Protein AF-A0AAW2T5C4-F1 (afdb_monomer_lite)

Structure (mmCIF, N/CA/C/O backbone):
data_AF-A0AAW2T5C4-F1
#
_entry.id   AF-A0AAW2T5C4-F1
#
loop_
_atom_site.group_PDB
_atom_site.id
_atom_site.type_symbol
_atom_site.label_atom_id
_atom_site.label_alt_id
_atom_site.label_comp_id
_atom_site.label_asym_id
_atom_site.label_entity_id
_atom_site.label_seq_id
_atom_site.pdbx_PDB_ins_code
_atom_site.Cartn_x
_atom_site.Cartn_y
_atom_site.Cartn_z
_atom_site.occupancy
_atom_site.B_iso_or_equiv
_atom_site.auth_seq_id
_atom_site.auth_comp_id
_atom_site.auth_asym_id
_atom_site.auth_atom_id
_atom_site.pdbx_PDB_model_num
ATOM 1 N N . MET A 1 1 ? -6.738 38.242 -26.545 1.00 51.09 1 MET A N 1
ATOM 2 C CA . MET A 1 1 ? -6.409 38.632 -25.158 1.00 51.09 1 MET A CA 1
ATOM 3 C C . MET A 1 1 ? -7.407 37.965 -24.224 1.00 51.09 1 MET A C 1
ATOM 5 O O . MET A 1 1 ? -8.469 38.520 -23.992 1.00 51.09 1 MET A O 1
ATOM 9 N N . ALA A 1 2 ? -7.118 36.741 -23.780 1.00 40.94 2 ALA A N 1
ATOM 10 C CA . ALA A 1 2 ? -7.882 36.049 -22.742 1.00 40.94 2 ALA A CA 1
ATOM 11 C C . ALA A 1 2 ? -6.962 35.014 -22.077 1.00 40.94 2 ALA A C 1
ATOM 13 O O . ALA A 1 2 ? -6.403 34.149 -22.747 1.00 40.94 2 ALA A O 1
ATOM 14 N N . SER A 1 3 ? -6.750 35.194 -20.778 1.00 46.31 3 SER A N 1
ATOM 15 C CA . SER A 1 3 ? -5.889 34.405 -19.898 1.00 46.31 3 SER A CA 1
ATOM 16 C C . SER A 1 3 ? -6.418 32.980 -19.679 1.00 46.31 3 SER A C 1
ATOM 18 O O . SER A 1 3 ? -7.636 32.799 -19.645 1.00 46.31 3 SER A O 1
ATOM 20 N N . PRO A 1 4 ? -5.560 31.977 -19.418 1.00 49.53 4 PRO A N 1
ATOM 21 C CA . PRO A 1 4 ? -6.015 30.701 -18.891 1.00 49.53 4 PRO A CA 1
ATOM 22 C C . PRO A 1 4 ? -6.124 30.765 -17.359 1.00 49.53 4 PRO A C 1
ATOM 24 O O . PRO A 1 4 ? -5.181 31.132 -16.657 1.00 49.53 4 PRO A O 1
ATOM 27 N N . ALA A 1 5 ? -7.293 30.393 -16.838 1.00 49.72 5 ALA A N 1
ATOM 28 C CA . ALA A 1 5 ? -7.511 30.148 -15.420 1.00 49.72 5 ALA A CA 1
ATOM 29 C C . ALA A 1 5 ? -6.856 28.812 -15.032 1.00 49.72 5 ALA A C 1
ATOM 31 O O . ALA A 1 5 ? -7.285 27.746 -15.469 1.00 49.72 5 ALA A O 1
ATOM 32 N N . MET A 1 6 ? -5.801 28.870 -14.219 1.00 48.28 6 MET A N 1
ATOM 33 C CA . MET A 1 6 ? -5.155 27.686 -13.654 1.00 48.28 6 MET A CA 1
ATOM 34 C C . MET A 1 6 ? -6.022 27.131 -12.518 1.00 48.28 6 MET A C 1
ATOM 36 O O . MET A 1 6 ? -6.250 27.801 -11.508 1.00 48.28 6 MET A O 1
ATOM 40 N N . SER A 1 7 ? -6.529 25.912 -12.703 1.00 52.69 7 SER A N 1
ATOM 41 C CA . SER A 1 7 ? -7.313 25.203 -11.695 1.00 52.69 7 SER A CA 1
ATOM 42 C C . SER A 1 7 ? -6.403 24.678 -10.582 1.00 52.69 7 SER A C 1
ATOM 44 O O . SER A 1 7 ? -5.308 24.172 -10.823 1.00 52.69 7 SER A O 1
ATOM 46 N N . ARG A 1 8 ? -6.856 24.881 -9.347 1.00 45.28 8 ARG A N 1
ATOM 47 C CA . ARG A 1 8 ? -6.105 24.743 -8.097 1.00 45.28 8 ARG A CA 1
ATOM 48 C C . ARG A 1 8 ? -5.926 23.275 -7.692 1.00 45.28 8 ARG A C 1
ATOM 50 O O . ARG A 1 8 ? -6.883 22.511 -7.665 1.00 45.28 8 ARG A O 1
ATOM 57 N N . SER A 1 9 ? -4.710 22.920 -7.292 1.00 47.72 9 SER A N 1
ATOM 58 C CA . SER A 1 9 ? -4.322 21.656 -6.650 1.00 47.72 9 SER A CA 1
ATOM 59 C C . SER A 1 9 ? -4.817 21.549 -5.193 1.00 47.72 9 SER A C 1
ATOM 61 O O . SER A 1 9 ? -4.628 22.509 -4.440 1.00 47.72 9 SER A O 1
ATOM 63 N N . PRO A 1 10 ? -5.343 20.397 -4.725 1.00 49.78 10 PRO A N 1
ATOM 64 C CA . PRO A 1 10 ? -5.683 20.174 -3.323 1.00 49.78 10 PRO A CA 1
ATOM 65 C C . PRO A 1 10 ? -4.569 19.379 -2.620 1.00 49.78 10 PRO A C 1
ATOM 67 O O . PRO A 1 10 ? -4.768 18.245 -2.205 1.00 49.78 10 PRO A O 1
ATOM 70 N N . LEU A 1 11 ? -3.371 19.953 -2.498 1.00 45.84 11 LEU A N 1
ATOM 71 C CA . LEU A 1 11 ? -2.254 19.331 -1.768 1.00 45.84 11 LEU A CA 1
ATOM 72 C C . LEU A 1 11 ? -1.517 20.348 -0.893 1.00 45.84 11 LEU A C 1
ATOM 74 O O . LEU A 1 11 ? -0.311 20.515 -0.999 1.00 45.84 11 LEU A O 1
ATOM 78 N N . GLN A 1 12 ? -2.237 21.047 -0.015 1.00 50.94 12 GLN A N 1
ATOM 79 C CA . GLN A 1 12 ? -1.624 21.820 1.074 1.00 50.94 12 GLN A CA 1
ATOM 80 C C . GLN A 1 12 ? -2.537 21.846 2.304 1.00 50.94 12 GLN A C 1
ATOM 82 O O . GLN A 1 12 ? -3.158 22.855 2.622 1.00 50.94 12 GLN A O 1
ATOM 87 N N . ARG A 1 13 ? -2.626 20.723 3.021 1.00 49.62 13 ARG A N 1
ATOM 88 C CA . ARG A 1 13 ? -3.062 20.711 4.428 1.00 49.62 13 ARG A CA 1
ATOM 89 C C . ARG A 1 13 ? -2.350 19.600 5.187 1.00 49.62 13 ARG A C 1
ATOM 91 O O . ARG A 1 13 ? -2.944 18.577 5.484 1.00 49.62 13 ARG A O 1
ATOM 98 N N . LEU A 1 14 ? -1.072 19.812 5.482 1.00 44.81 14 LEU A N 1
ATOM 99 C CA . LEU A 1 14 ? -0.326 19.085 6.514 1.00 44.81 14 LEU A CA 1
ATOM 100 C C . LEU A 1 14 ? 0.922 19.908 6.857 1.00 44.81 14 LEU A C 1
ATOM 102 O O . LEU A 1 14 ? 1.985 19.694 6.287 1.00 44.81 14 LEU A O 1
ATOM 106 N N . SER A 1 15 ? 0.762 20.914 7.723 1.00 46.81 15 SER A N 1
ATOM 107 C CA . SER A 1 15 ? 1.806 21.419 8.637 1.00 46.81 15 SER A CA 1
ATOM 108 C C . SER A 1 15 ? 1.329 22.672 9.366 1.00 46.81 15 SER A C 1
ATOM 110 O O . SER A 1 15 ? 1.595 23.793 8.949 1.00 46.81 15 SER A O 1
ATOM 112 N N . THR A 1 16 ? 0.662 22.468 10.497 1.00 39.53 16 THR A N 1
ATOM 113 C CA . THR A 1 16 ? 0.641 23.427 11.609 1.00 39.53 16 THR A CA 1
ATOM 114 C C . THR A 1 16 ? 0.547 22.641 12.914 1.00 39.53 16 THR A C 1
ATOM 116 O O . THR A 1 16 ? -0.451 22.686 13.625 1.00 39.53 16 THR A O 1
ATOM 119 N N . PHE A 1 17 ? 1.616 21.923 13.269 1.00 41.81 17 PHE A N 1
ATOM 120 C CA . PHE A 1 17 ? 1.875 21.642 14.681 1.00 41.81 17 PHE A CA 1
ATOM 121 C C . PHE A 1 17 ? 2.408 22.931 15.310 1.00 41.81 17 PHE A C 1
ATOM 123 O O . PHE A 1 17 ? 3.611 23.136 15.450 1.00 41.81 17 PHE A O 1
ATOM 130 N N . LYS A 1 18 ? 1.495 23.855 15.625 1.00 39.00 18 LYS A N 1
ATOM 131 C CA . LYS A 1 18 ? 1.806 24.989 16.489 1.00 39.00 18 LYS A CA 1
ATOM 132 C C . LYS A 1 18 ? 1.746 24.486 17.925 1.00 39.00 18 LYS A C 1
ATOM 134 O O . LYS A 1 18 ? 0.671 24.282 18.478 1.00 39.00 18 LYS A O 1
ATOM 139 N N . SER A 1 19 ? 2.930 24.256 18.482 1.00 41.38 19 SER A N 1
ATOM 140 C CA . SER A 1 19 ? 3.145 24.125 19.916 1.00 41.38 19 SER A CA 1
ATOM 141 C C . SER A 1 19 ? 2.696 25.426 20.580 1.00 41.38 19 SER A C 1
ATOM 143 O O . SER A 1 19 ? 3.321 26.472 20.396 1.00 41.38 19 SER A O 1
ATOM 145 N N . THR A 1 20 ? 1.582 25.367 21.303 1.00 34.16 20 THR A N 1
ATOM 146 C CA . THR A 1 20 ? 1.211 26.388 22.279 1.00 34.16 20 THR A CA 1
ATOM 147 C C . THR A 1 20 ? 1.301 25.720 23.638 1.00 34.16 20 THR A C 1
ATOM 149 O O . THR A 1 20 ? 0.409 24.988 24.056 1.00 34.16 20 THR A O 1
ATOM 152 N N . ALA A 1 21 ? 2.429 25.944 24.301 1.00 43.50 21 ALA A N 1
ATOM 153 C CA . ALA A 1 21 ? 2.538 25.783 25.734 1.00 43.50 21 ALA A CA 1
ATOM 154 C C . ALA A 1 21 ? 1.630 26.828 26.401 1.00 43.50 21 ALA A C 1
ATOM 156 O O . ALA A 1 21 ? 1.875 28.019 26.237 1.00 43.50 21 ALA A O 1
ATOM 157 N N . ALA A 1 22 ? 0.584 26.382 27.104 1.00 32.75 22 ALA A N 1
ATOM 158 C CA . ALA A 1 22 ? 0.048 27.005 28.320 1.00 32.75 22 ALA A CA 1
ATOM 159 C C . ALA A 1 22 ? -1.182 26.234 28.842 1.00 32.75 22 ALA A C 1
ATOM 161 O O . ALA A 1 22 ? -2.170 26.069 28.134 1.00 32.75 22 ALA A O 1
ATOM 162 N N . ALA A 1 23 ? -1.099 25.863 30.124 1.00 36.72 23 ALA A N 1
ATOM 163 C CA . ALA A 1 23 ? -2.190 25.568 31.059 1.00 36.72 23 ALA A CA 1
ATOM 164 C C . ALA A 1 23 ? -3.036 24.293 30.847 1.00 36.72 23 ALA A C 1
ATOM 166 O O . ALA A 1 23 ? -4.230 24.343 30.564 1.00 36.72 23 ALA A O 1
ATOM 167 N N . THR A 1 24 ? -2.445 23.137 31.153 1.00 32.25 24 THR A N 1
ATOM 168 C CA . THR A 1 24 ? -3.177 22.006 31.747 1.00 32.25 24 THR A CA 1
ATOM 169 C C . THR A 1 24 ? -3.384 22.257 33.246 1.00 32.25 24 THR A C 1
ATOM 171 O O . THR A 1 24 ? -2.389 22.475 33.942 1.00 32.25 24 THR A O 1
ATOM 174 N N . PRO A 1 25 ? -4.616 22.187 33.786 1.00 36.41 25 PRO A N 1
ATOM 175 C CA . PRO A 1 25 ? -4.800 21.997 35.214 1.00 36.41 25 PRO A CA 1
ATOM 176 C C . PRO A 1 25 ? -4.280 20.605 35.576 1.00 36.41 25 PRO A C 1
ATOM 178 O O . PRO A 1 25 ? -4.767 19.581 35.094 1.00 36.41 25 PRO A O 1
ATOM 181 N N . THR A 1 26 ? -3.247 20.590 36.409 1.00 39.41 26 THR A N 1
ATOM 182 C CA . THR A 1 26 ? -2.754 19.422 37.128 1.00 39.41 26 THR A CA 1
ATOM 183 C C . THR A 1 26 ? -3.934 18.750 37.825 1.00 39.41 26 THR A C 1
ATOM 185 O O . THR A 1 26 ? -4.415 19.240 38.841 1.00 39.41 26 THR A O 1
ATOM 188 N N . THR A 1 27 ? -4.410 17.629 37.291 1.00 36.28 27 THR A N 1
ATOM 189 C CA . THR A 1 27 ? -5.217 16.694 38.076 1.00 36.28 27 THR A CA 1
ATOM 190 C C . THR A 1 27 ? -4.475 15.379 38.031 1.00 36.28 27 THR A C 1
ATOM 192 O O . THR A 1 27 ? -4.230 14.816 36.967 1.00 36.28 27 THR A O 1
ATOM 195 N N . ALA A 1 28 ? -3.975 15.017 39.204 1.00 34.78 28 ALA A N 1
ATOM 196 C CA . ALA A 1 28 ? -3.012 13.969 39.425 1.00 34.78 28 ALA A CA 1
ATOM 197 C C . ALA A 1 28 ? -3.454 12.643 38.802 1.00 34.78 28 ALA A C 1
ATOM 199 O O . ALA A 1 28 ? -4.587 12.194 38.971 1.00 34.78 28 ALA A O 1
ATOM 200 N N . THR A 1 29 ? -2.497 11.993 38.150 1.00 35.56 29 THR A N 1
ATOM 201 C CA . THR A 1 29 ? -2.458 10.550 37.964 1.00 35.56 29 THR A CA 1
ATOM 202 C C . THR A 1 29 ? -2.547 9.899 39.344 1.00 35.56 29 THR A C 1
ATOM 204 O O . THR A 1 29 ? -1.539 9.715 40.023 1.00 35.56 29 THR A O 1
ATOM 207 N N . ALA A 1 30 ? -3.762 9.597 39.793 1.00 34.78 30 ALA A N 1
ATOM 208 C CA . ALA A 1 30 ? -3.974 8.676 40.890 1.00 34.78 30 ALA A CA 1
ATOM 209 C C . ALA A 1 30 ? -3.769 7.270 40.323 1.00 34.78 30 ALA A C 1
ATOM 211 O O . ALA A 1 30 ? -4.640 6.688 39.680 1.00 34.78 30 ALA A O 1
ATOM 212 N N . THR A 1 31 ? -2.560 6.755 40.528 1.00 31.80 31 THR A N 1
ATOM 213 C CA . THR A 1 31 ? -2.293 5.330 40.718 1.00 31.80 31 THR A CA 1
ATOM 214 C C . THR A 1 31 ? -3.488 4.694 41.442 1.00 31.80 31 THR A C 1
ATOM 216 O O . THR A 1 31 ? -3.933 5.289 42.426 1.00 31.80 31 THR A O 1
ATOM 219 N N . PRO A 1 32 ? -4.023 3.532 41.019 1.00 38.66 32 PRO A N 1
ATOM 220 C CA . PRO A 1 32 ? -5.001 2.829 41.831 1.00 38.66 32 PRO A CA 1
ATOM 221 C C . PRO A 1 32 ? -4.269 2.392 43.098 1.00 38.66 32 PRO A C 1
ATOM 223 O O . PRO A 1 32 ? -3.516 1.419 43.114 1.00 38.66 32 PRO A O 1
ATOM 226 N N . THR A 1 33 ? -4.408 3.199 44.142 1.00 36.84 33 THR A N 1
ATOM 227 C CA . THR A 1 33 ? -4.037 2.853 45.501 1.00 36.84 33 THR A CA 1
ATOM 228 C C . THR A 1 33 ? -4.682 1.506 45.808 1.00 36.84 33 THR A C 1
ATOM 230 O O . THR A 1 33 ? -5.862 1.315 45.494 1.00 36.84 33 THR A O 1
ATOM 233 N N . PRO A 1 34 ? -3.941 0.548 46.391 1.00 39.19 34 PRO A N 1
ATOM 234 C CA . PRO A 1 34 ? -4.570 -0.652 46.900 1.00 39.19 34 PRO A CA 1
ATOM 235 C C . PRO A 1 34 ? -5.599 -0.178 47.919 1.00 39.19 34 PRO A C 1
ATOM 237 O O . PRO A 1 34 ? -5.279 0.618 48.801 1.00 39.19 34 PRO A O 1
ATOM 240 N N . LEU A 1 35 ? -6.840 -0.604 47.704 1.00 42.78 35 LEU A N 1
ATOM 241 C CA . LEU A 1 35 ? -7.983 -0.382 48.573 1.00 42.78 35 LEU A CA 1
ATOM 242 C C . LEU A 1 35 ? -7.530 -0.528 50.031 1.00 42.78 35 LEU A C 1
ATOM 244 O O . LEU A 1 35 ? -7.323 -1.642 50.511 1.00 42.78 35 LEU A O 1
ATOM 248 N N . SER A 1 36 ? -7.354 0.595 50.735 1.00 35.75 36 SER A N 1
ATOM 249 C CA . SER A 1 36 ? -7.446 0.569 52.188 1.00 35.75 36 SER A CA 1
ATOM 250 C C . SER A 1 36 ? -8.804 -0.050 52.500 1.00 35.75 36 SER A C 1
ATOM 252 O O . SER A 1 36 ? -9.800 0.380 51.906 1.00 35.75 36 SER A O 1
ATOM 254 N N . PRO A 1 37 ? -8.869 -1.065 53.372 1.00 40.28 37 PRO A N 1
ATOM 255 C CA . PRO A 1 37 ? -10.143 -1.623 53.755 1.00 40.28 37 PRO A CA 1
ATOM 256 C C . PRO A 1 37 ? -10.886 -0.492 54.461 1.00 40.28 37 PRO A C 1
ATOM 258 O O . PRO A 1 37 ? -10.472 -0.030 55.525 1.00 40.28 37 PRO A O 1
ATOM 261 N N . VAL A 1 38 ? -11.954 0.006 53.836 1.00 48.88 38 VAL A N 1
ATOM 262 C CA . VAL A 1 38 ? -13.015 0.686 54.581 1.00 48.88 38 VAL A CA 1
ATOM 263 C C . VAL A 1 38 ? -13.318 -0.255 55.749 1.00 48.88 38 VAL A C 1
ATOM 265 O O . VAL A 1 38 ? -13.487 -1.449 55.478 1.00 48.88 38 VAL A O 1
ATOM 268 N N . PRO A 1 39 ? -13.268 0.209 57.015 1.00 47.81 39 PRO A N 1
ATOM 269 C CA . PRO A 1 39 ? -13.436 -0.658 58.173 1.00 47.81 39 PRO A CA 1
ATOM 270 C C . PRO A 1 39 ? -14.681 -1.495 57.934 1.00 47.81 39 PRO A C 1
ATOM 272 O O . PRO A 1 39 ? -15.764 -0.957 57.702 1.00 47.81 39 PRO A O 1
ATOM 275 N N . SER A 1 40 ? -14.483 -2.805 57.853 1.00 58.28 40 SER A N 1
ATOM 276 C CA . SER A 1 40 ? -15.516 -3.755 57.490 1.00 58.28 40 SER A CA 1
ATOM 277 C C . SER A 1 40 ? -16.683 -3.501 58.433 1.00 58.28 40 SER A C 1
ATOM 279 O O . SER A 1 40 ? -16.564 -3.702 59.629 1.00 58.28 40 SER A O 1
ATOM 281 N N . HIS A 1 41 ? -17.819 -3.023 57.932 1.00 59.81 41 HIS A N 1
ATOM 282 C CA . HIS A 1 41 ? -18.999 -2.753 58.764 1.00 59.81 41 HIS A CA 1
ATOM 283 C C . HIS A 1 41 ? -19.532 -4.028 59.449 1.00 59.81 41 HIS A C 1
ATOM 285 O O . HIS A 1 41 ? -20.254 -3.970 60.443 1.00 59.81 41 HIS A O 1
ATOM 291 N N . LEU A 1 42 ? -19.095 -5.185 58.944 1.00 68.62 42 LEU A N 1
ATOM 292 C CA . LEU A 1 42 ? -19.238 -6.497 59.560 1.00 68.62 42 LEU A CA 1
ATOM 293 C C . LEU A 1 42 ? -18.361 -6.700 60.804 1.00 68.62 42 LEU A C 1
ATOM 295 O O . LEU A 1 42 ? -18.683 -7.573 61.595 1.00 68.62 42 LEU A O 1
ATOM 299 N N . ASP A 1 43 ? -17.318 -5.900 61.043 1.00 70.50 43 ASP A N 1
ATOM 300 C CA . ASP A 1 43 ? -16.512 -5.956 62.272 1.00 70.50 43 ASP A CA 1
ATOM 301 C C . ASP A 1 43 ? -17.352 -5.627 63.507 1.00 70.50 43 ASP A C 1
ATOM 303 O O . ASP A 1 43 ? -17.148 -6.223 64.562 1.00 70.50 43 ASP A O 1
ATOM 307 N N . THR A 1 44 ? -18.354 -4.746 63.388 1.00 74.12 44 THR A N 1
ATOM 308 C CA . THR A 1 44 ? -19.310 -4.464 64.474 1.00 74.12 44 THR A CA 1
ATOM 309 C C . THR A 1 44 ? -20.201 -5.676 64.783 1.00 74.12 44 THR A C 1
ATOM 311 O O . THR A 1 44 ? -20.550 -5.906 65.937 1.00 74.12 44 THR A O 1
ATOM 314 N N . PHE A 1 45 ? -20.526 -6.493 63.776 1.00 77.19 45 PHE A N 1
ATOM 315 C CA . PHE A 1 45 ? -21.285 -7.738 63.951 1.00 77.19 45 PHE A CA 1
ATOM 316 C C . PHE A 1 45 ? -20.400 -8.909 64.403 1.00 77.19 45 PHE A C 1
ATOM 318 O O . PHE A 1 45 ? -20.852 -9.759 65.165 1.00 77.19 45 PHE A O 1
ATOM 325 N N . SER A 1 46 ? -19.131 -8.933 63.993 1.00 79.62 46 SER A N 1
ATOM 326 C CA . SER A 1 46 ? -18.136 -9.923 64.420 1.00 79.62 46 SER A CA 1
ATOM 327 C C . SER A 1 46 ? -17.695 -9.731 65.872 1.00 79.62 46 SER A C 1
ATOM 329 O O . SER A 1 46 ? -17.331 -10.700 66.534 1.00 79.62 46 SER A O 1
ATOM 331 N N . SER A 1 47 ? -17.728 -8.496 66.379 1.00 80.31 47 SER A N 1
ATOM 332 C CA . SER A 1 47 ? -17.313 -8.157 67.747 1.00 80.31 47 SER A CA 1
ATOM 333 C C . SER A 1 47 ? -18.413 -8.337 68.799 1.00 80.31 47 SER A C 1
ATOM 335 O O . SER A 1 47 ? -18.096 -8.496 69.979 1.00 80.31 47 SER A O 1
ATOM 337 N N . ASP A 1 48 ? -19.693 -8.358 68.413 1.00 83.31 48 ASP A N 1
ATOM 338 C CA . ASP A 1 48 ? -20.793 -8.612 69.347 1.00 83.31 48 ASP A CA 1
ATOM 339 C C . ASP A 1 48 ? -21.026 -10.128 69.512 1.00 83.31 48 ASP A C 1
ATOM 341 O O . ASP A 1 48 ? -21.328 -10.806 68.527 1.00 83.31 48 ASP A O 1
ATOM 345 N N . PRO A 1 49 ? -20.960 -10.685 70.737 1.00 77.75 49 PRO A N 1
ATOM 346 C CA . PRO A 1 49 ? -21.175 -12.114 70.984 1.00 77.75 49 PRO A CA 1
ATOM 347 C C . PRO A 1 49 ? -22.574 -12.613 70.589 1.00 77.75 49 PRO A C 1
ATOM 349 O O . PRO A 1 49 ? -22.765 -13.812 70.395 1.00 77.75 49 PRO A O 1
ATOM 352 N N . ILE A 1 50 ? -23.565 -11.721 70.487 1.00 79.88 50 ILE A N 1
ATOM 353 C CA . ILE A 1 50 ? -24.922 -12.078 70.054 1.00 79.88 50 ILE A CA 1
ATOM 354 C C . ILE A 1 50 ? -25.008 -12.118 68.527 1.00 79.88 50 ILE A C 1
ATOM 356 O O . ILE A 1 50 ? -25.680 -12.997 67.992 1.00 79.88 50 ILE A O 1
ATOM 360 N N . PHE A 1 51 ? -24.326 -11.209 67.824 1.00 80.94 51 PHE A N 1
ATOM 361 C CA . PHE A 1 51 ? -24.354 -11.155 66.361 1.00 80.94 51 PHE A CA 1
ATOM 362 C C . PHE A 1 51 ? -23.367 -12.124 65.701 1.00 80.94 51 PHE A C 1
ATOM 364 O O . PHE A 1 51 ? -23.677 -12.677 64.649 1.00 80.94 51 PHE A O 1
ATOM 371 N N . SER A 1 52 ? -22.238 -12.421 66.345 1.00 81.75 52 SER A N 1
ATOM 372 C CA . SER A 1 52 ? -21.255 -13.390 65.851 1.00 81.75 52 SER A CA 1
ATOM 373 C C . SER A 1 52 ? -21.823 -14.809 65.746 1.00 81.75 52 SER A C 1
ATOM 375 O O . SER A 1 52 ? -21.455 -15.552 64.837 1.00 81.75 52 SER A O 1
ATOM 377 N N . ALA A 1 53 ? -22.797 -15.160 66.596 1.00 81.88 53 ALA A N 1
ATOM 378 C CA . ALA A 1 53 ? -23.539 -16.414 66.498 1.00 81.88 53 ALA A CA 1
ATOM 379 C C . ALA A 1 53 ? -24.247 -16.576 65.138 1.00 81.88 53 ALA A C 1
ATOM 381 O O . ALA A 1 53 ? -24.333 -17.694 64.639 1.00 81.88 53 ALA A O 1
ATOM 382 N N . PHE A 1 54 ? -24.695 -15.478 64.516 1.00 81.75 54 PHE A N 1
ATOM 383 C CA . PHE A 1 54 ? -25.331 -15.477 63.191 1.00 81.75 54 PHE A CA 1
ATOM 384 C C . PHE A 1 54 ? -24.328 -15.543 62.032 1.00 81.75 54 PHE A C 1
ATOM 386 O O . PHE A 1 54 ? -24.717 -15.863 60.913 1.00 81.75 54 PHE A O 1
ATOM 393 N N . LEU A 1 55 ? -23.052 -15.235 62.281 1.00 82.25 55 LEU A N 1
ATOM 394 C CA . LEU A 1 55 ? -21.978 -15.324 61.286 1.00 82.25 55 LEU A CA 1
ATOM 395 C C . LEU A 1 55 ? -21.372 -16.736 61.210 1.00 82.25 55 LEU A C 1
ATOM 397 O O . LEU A 1 55 ? -20.614 -17.032 60.287 1.00 82.25 55 LEU A O 1
ATOM 401 N N . SER A 1 56 ? -21.698 -17.607 62.171 1.00 83.19 56 SER A N 1
ATOM 402 C CA . SER A 1 56 ? -21.275 -19.006 62.166 1.00 83.19 56 SER A CA 1
ATOM 403 C C . SER A 1 56 ? -22.061 -19.818 61.124 1.00 83.19 56 SER A C 1
ATOM 405 O O . SER A 1 56 ? -23.291 -19.727 61.089 1.00 83.19 56 SER A O 1
ATOM 407 N N . PRO A 1 57 ? -21.395 -20.664 60.318 1.00 81.12 57 PRO A N 1
ATOM 408 C CA . PRO A 1 57 ? -22.061 -21.524 59.337 1.00 81.12 57 PRO A CA 1
ATOM 409 C C . PRO A 1 57 ? -23.005 -22.570 59.960 1.00 81.12 57 PRO A C 1
ATOM 411 O O . PRO A 1 57 ? -23.892 -23.059 59.267 1.00 81.12 57 PRO A O 1
ATOM 414 N N . ASP A 1 58 ? -22.870 -22.867 61.259 1.00 83.81 58 ASP A N 1
ATOM 415 C CA . ASP A 1 58 ? -23.699 -23.839 61.996 1.00 83.81 58 ASP A CA 1
ATOM 416 C C . ASP A 1 58 ? -24.824 -23.183 62.823 1.00 83.81 58 ASP A C 1
ATOM 418 O O . ASP A 1 58 ? -25.328 -23.762 63.791 1.00 83.81 58 ASP A O 1
ATOM 422 N N . PHE A 1 59 ? -25.216 -21.948 62.493 1.00 85.31 59 PHE A N 1
ATOM 423 C CA . PHE A 1 59 ? -26.244 -21.230 63.244 1.00 85.31 59 PHE A CA 1
ATOM 424 C C . PHE A 1 59 ? -27.573 -22.000 63.283 1.00 85.31 59 PHE A C 1
ATOM 426 O O . PHE A 1 59 ? -28.198 -22.272 62.255 1.00 85.31 59 PHE A O 1
ATOM 433 N N . ASN A 1 60 ? -28.047 -22.296 64.497 1.00 83.50 60 ASN A N 1
ATOM 434 C CA . ASN A 1 60 ? -29.318 -22.973 64.711 1.00 83.50 60 ASN A CA 1
ATOM 435 C C . ASN A 1 60 ? -30.337 -22.045 65.412 1.00 83.50 60 ASN A C 1
ATOM 437 O O . ASN A 1 60 ? -30.172 -21.729 66.598 1.00 83.50 60 ASN A O 1
ATOM 441 N N . PRO A 1 61 ? -31.428 -21.643 64.729 1.00 83.50 61 PRO A N 1
ATOM 442 C CA . PRO A 1 61 ? -32.408 -20.707 65.276 1.00 83.50 61 PRO A CA 1
ATOM 443 C C . PRO A 1 61 ? -33.212 -21.303 66.435 1.00 83.50 61 PRO A C 1
ATOM 445 O O . PRO A 1 61 ? -33.607 -20.573 67.348 1.00 83.50 61 PRO A O 1
ATOM 448 N N . THR A 1 62 ? -33.434 -22.624 66.448 1.00 85.25 62 THR A N 1
ATOM 449 C CA . THR A 1 62 ? -34.180 -23.271 67.532 1.00 85.25 62 THR A CA 1
ATOM 450 C C . THR A 1 62 ? -33.341 -23.273 68.802 1.00 85.25 62 THR A C 1
ATOM 452 O O . THR A 1 62 ? -33.820 -22.789 69.821 1.00 85.25 62 THR A O 1
ATOM 455 N N . GLN A 1 63 ? -32.058 -23.642 68.730 1.00 83.12 63 GLN A N 1
ATOM 456 C CA . GLN A 1 63 ? -31.150 -23.575 69.882 1.00 83.12 63 GLN A CA 1
ATOM 457 C C . GLN A 1 63 ? -30.943 -22.144 70.390 1.00 83.12 63 GLN A C 1
ATOM 459 O O . GLN A 1 63 ? -30.946 -21.921 71.600 1.00 83.12 63 GLN A O 1
ATOM 464 N N . PHE A 1 64 ? -30.832 -21.162 69.490 1.00 84.31 64 PHE A N 1
ATOM 465 C CA . PHE A 1 64 ? -30.727 -19.752 69.869 1.00 84.31 64 PHE A CA 1
ATOM 466 C C . PHE A 1 64 ? -31.975 -19.262 70.618 1.00 84.31 64 PHE A C 1
ATOM 468 O O . PHE A 1 64 ? -31.857 -18.594 71.649 1.00 84.31 64 PHE A O 1
ATOM 475 N N . SER A 1 65 ? -33.168 -19.627 70.137 1.00 85.56 65 SER A N 1
ATOM 476 C CA . SER A 1 65 ? -34.441 -19.258 70.768 1.00 85.56 65 SER A CA 1
ATOM 477 C C . SER A 1 65 ? -34.667 -19.985 72.100 1.00 85.56 65 SER A C 1
ATOM 479 O O . SER A 1 65 ? -35.034 -19.348 73.086 1.00 85.56 65 SER A O 1
ATOM 481 N N . THR A 1 66 ? -34.345 -21.281 72.189 1.00 84.62 66 THR A N 1
ATOM 482 C CA . THR A 1 66 ? -34.386 -22.051 73.439 1.00 84.62 66 THR A CA 1
ATOM 483 C C . THR A 1 66 ? -33.424 -21.469 74.472 1.00 84.62 66 THR A C 1
ATOM 485 O O . THR A 1 66 ? -33.820 -21.279 75.617 1.00 84.62 66 THR A O 1
ATOM 488 N N . ALA A 1 67 ? -32.201 -21.104 74.068 1.00 82.31 67 ALA A N 1
ATOM 489 C CA . ALA A 1 67 ? -31.219 -20.460 74.939 1.00 82.31 67 ALA A CA 1
ATOM 490 C C . ALA A 1 67 ? -31.628 -19.044 75.375 1.00 82.31 67 ALA A C 1
ATOM 492 O O . ALA A 1 67 ? -31.126 -18.557 76.382 1.00 82.31 67 ALA A O 1
ATOM 493 N N . ALA A 1 68 ? -32.490 -18.358 74.616 1.00 83.25 68 ALA A N 1
ATOM 494 C CA . ALA A 1 68 ? -33.027 -17.040 74.962 1.00 83.25 68 ALA A CA 1
ATOM 495 C C . ALA A 1 68 ? -34.197 -17.121 75.950 1.00 83.25 68 ALA A C 1
ATOM 497 O O . ALA A 1 68 ? -34.313 -16.282 76.845 1.00 83.25 68 ALA A O 1
ATOM 498 N N . LEU A 1 69 ? -35.049 -18.139 75.787 1.00 83.56 69 LEU A N 1
ATOM 499 C CA . LEU A 1 69 ? -36.184 -18.420 76.664 1.00 83.56 69 LEU A CA 1
ATOM 500 C C . LEU A 1 69 ? -35.724 -18.993 78.009 1.00 83.56 69 LEU A C 1
ATOM 502 O O . LEU A 1 69 ? -36.213 -18.559 79.048 1.00 83.56 69 LEU A O 1
ATOM 506 N N . SER A 1 70 ? -34.746 -19.906 78.008 1.00 81.62 70 SER A N 1
ATOM 507 C CA . SER A 1 70 ? -34.197 -20.493 79.238 1.00 81.62 70 SER A CA 1
ATOM 508 C C . SER A 1 70 ? -33.406 -19.491 80.082 1.00 81.62 70 SER A C 1
ATOM 510 O O . SER A 1 70 ? -33.401 -19.600 81.304 1.00 81.62 70 SER A O 1
ATOM 512 N N . SER A 1 71 ? -32.779 -18.487 79.456 1.00 80.62 71 SER A N 1
ATOM 513 C CA . SER A 1 71 ? -32.045 -17.427 80.157 1.00 80.62 71 SER A CA 1
ATOM 514 C C . SER A 1 71 ? -32.912 -16.233 80.571 1.00 80.62 71 SER A C 1
ATOM 516 O O . SER A 1 71 ? -32.373 -15.258 81.088 1.00 80.62 71 SER A O 1
ATOM 518 N N . GLY A 1 72 ? -34.222 -16.243 80.285 1.00 79.25 72 GLY A N 1
ATOM 519 C CA . GLY A 1 72 ? -35.136 -15.136 80.602 1.00 79.25 72 GLY A CA 1
ATOM 520 C C . GLY A 1 72 ? -34.829 -13.809 79.888 1.00 79.25 72 GLY A C 1
ATOM 521 O O . GLY A 1 72 ? -35.394 -12.781 80.246 1.00 79.25 72 GLY A O 1
ATOM 522 N N . SER A 1 73 ? -33.951 -13.804 78.876 1.00 79.44 73 SER A N 1
ATOM 523 C CA . SER A 1 73 ? -33.470 -12.588 78.194 1.00 79.44 73 SER A CA 1
ATOM 524 C C . SER A 1 73 ? -34.048 -12.400 76.790 1.00 79.44 73 SER A C 1
ATOM 526 O O . SER A 1 73 ? -33.528 -11.617 75.996 1.00 79.44 73 SER A O 1
ATOM 528 N N . ALA A 1 74 ? -35.149 -13.093 76.484 1.00 82.62 74 ALA A N 1
ATOM 529 C CA . ALA A 1 74 ? -35.810 -13.057 75.182 1.00 82.62 74 ALA A CA 1
ATOM 530 C C . ALA A 1 74 ? -36.138 -11.627 74.713 1.00 82.62 74 ALA A C 1
ATOM 532 O O . ALA A 1 74 ? -35.819 -11.283 73.579 1.00 82.62 74 ALA A O 1
ATOM 533 N N . ALA A 1 75 ? -36.684 -10.773 75.588 1.00 84.12 75 ALA A N 1
ATOM 534 C CA . ALA A 1 75 ? -37.010 -9.383 75.251 1.00 84.12 75 ALA A CA 1
ATOM 535 C C . ALA A 1 75 ? -35.763 -8.560 74.869 1.00 84.12 75 ALA A C 1
ATOM 537 O O . ALA A 1 75 ? -35.735 -7.938 73.813 1.00 84.12 75 ALA A O 1
ATOM 538 N N . SER A 1 76 ? -34.687 -8.650 75.659 1.00 83.31 76 SER A N 1
ATOM 539 C CA . SER A 1 76 ? -33.423 -7.947 75.391 1.00 83.31 76 SER A CA 1
ATOM 540 C C . SER A 1 76 ? -32.738 -8.428 74.103 1.00 83.31 76 SER A C 1
ATOM 542 O O . SER A 1 76 ? -32.160 -7.629 73.366 1.00 83.31 76 SER A O 1
ATOM 544 N N . ARG A 1 77 ? -32.831 -9.727 73.778 1.00 82.81 77 ARG A N 1
ATOM 545 C CA . ARG A 1 77 ? -32.313 -10.259 72.505 1.00 82.81 77 ARG A CA 1
ATOM 546 C C . ARG A 1 77 ? -33.138 -9.796 71.305 1.00 82.81 77 ARG A C 1
ATOM 548 O O . ARG A 1 77 ? -32.554 -9.524 70.262 1.00 82.81 77 ARG A O 1
ATOM 555 N N . ILE A 1 78 ? -34.460 -9.684 71.443 1.00 87.06 78 ILE A N 1
ATOM 556 C CA . ILE A 1 78 ? -35.335 -9.138 70.394 1.00 87.06 78 ILE A CA 1
ATOM 557 C C . ILE A 1 78 ? -35.015 -7.660 70.146 1.00 87.06 78 ILE A C 1
ATOM 559 O O . ILE A 1 78 ? -34.858 -7.272 68.992 1.00 87.06 78 ILE A O 1
ATOM 563 N N . GLU A 1 79 ? -34.836 -6.862 71.201 1.00 87.38 79 GLU A N 1
ATOM 564 C CA . GLU A 1 79 ? -34.429 -5.455 71.0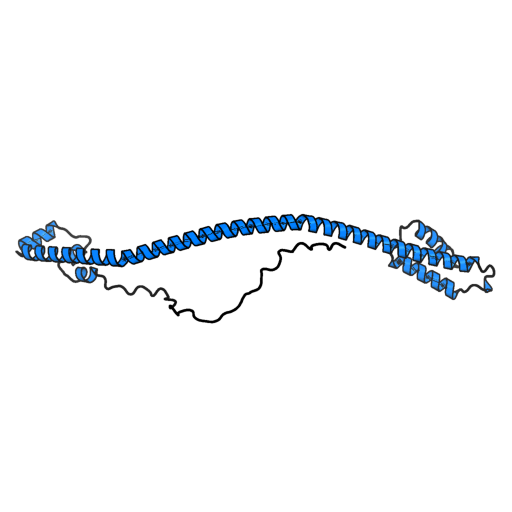80 1.00 87.38 79 GLU A CA 1
ATOM 565 C C . GLU A 1 79 ? -33.061 -5.314 70.398 1.00 87.38 79 GLU A C 1
ATOM 567 O O . GLU A 1 79 ? -32.913 -4.520 69.469 1.00 87.38 79 GLU A O 1
ATOM 572 N N . LYS A 1 80 ? -32.074 -6.143 70.772 1.00 84.69 80 LYS A N 1
ATOM 573 C CA . LYS A 1 80 ? -30.779 -6.181 70.074 1.00 84.69 80 LYS A CA 1
ATOM 574 C C . LYS A 1 80 ? -30.914 -6.571 68.604 1.00 84.69 80 LYS A C 1
ATOM 576 O O . LYS A 1 80 ? -30.246 -5.974 67.769 1.00 84.69 80 LYS A O 1
ATOM 581 N N . LEU A 1 81 ? -31.758 -7.543 68.260 1.00 86.88 81 LEU A N 1
ATOM 582 C CA . LEU A 1 81 ? -31.992 -7.919 66.862 1.00 86.88 81 LEU A CA 1
ATOM 583 C C . LEU A 1 81 ? -32.676 -6.806 66.071 1.00 86.88 81 LEU A C 1
ATOM 585 O O . LEU A 1 81 ? -32.323 -6.587 64.917 1.00 86.88 81 LEU A O 1
ATOM 589 N N . GLN A 1 82 ? -33.616 -6.085 66.682 1.00 88.50 82 GLN A N 1
ATOM 590 C CA . GLN A 1 82 ? -34.236 -4.920 66.059 1.00 88.50 82 GLN A CA 1
ATOM 591 C C . GLN A 1 82 ? -33.220 -3.802 65.820 1.00 88.50 82 GLN A C 1
ATOM 593 O O . GLN A 1 82 ? -33.206 -3.239 64.726 1.00 88.50 82 GLN A O 1
ATOM 598 N N . GLU A 1 83 ? -32.330 -3.524 66.775 1.00 88.00 83 GLU A N 1
ATOM 599 C CA . GLU A 1 83 ? -31.267 -2.536 66.564 1.00 88.00 83 GLU A CA 1
ATOM 600 C C . GLU A 1 83 ? -30.253 -3.011 65.516 1.00 88.00 83 GLU A C 1
ATOM 602 O O . GLU A 1 83 ? -29.870 -2.237 64.644 1.00 88.00 83 GLU A O 1
ATOM 607 N N . GLY A 1 84 ? -29.885 -4.295 65.517 1.00 87.06 84 GLY A N 1
ATOM 608 C CA . GLY A 1 84 ? -29.022 -4.890 64.495 1.00 87.06 84 GLY A CA 1
ATOM 609 C C . GLY A 1 84 ? -29.633 -4.823 63.092 1.00 87.06 84 GLY A C 1
ATOM 610 O O . GLY A 1 84 ? -28.939 -4.491 62.133 1.00 87.06 84 GLY A O 1
ATOM 611 N N . LEU A 1 85 ? -30.942 -5.060 62.965 1.00 88.38 85 LEU A N 1
ATOM 612 C CA . LEU A 1 85 ? -31.670 -4.938 61.702 1.00 88.38 85 LEU A CA 1
ATOM 613 C C . LEU A 1 85 ? -31.731 -3.483 61.228 1.00 88.38 85 LEU A C 1
ATOM 615 O O . LEU A 1 85 ? -31.526 -3.211 60.046 1.00 88.38 85 LEU A O 1
ATOM 619 N N . ARG A 1 86 ? -31.971 -2.539 62.145 1.00 89.56 86 ARG A N 1
ATOM 620 C CA . ARG A 1 86 ? -31.963 -1.103 61.843 1.00 89.56 86 ARG A CA 1
ATOM 621 C C . ARG A 1 86 ? -30.572 -0.647 61.397 1.00 89.56 86 ARG A C 1
ATOM 623 O O . ARG A 1 86 ? -30.448 0.115 60.441 1.00 89.56 86 ARG A O 1
ATOM 630 N N . LEU A 1 87 ? -29.529 -1.159 62.044 1.00 87.56 87 LEU A N 1
ATOM 631 C CA . LEU A 1 87 ? -28.136 -0.894 61.707 1.00 87.56 87 LEU A CA 1
ATOM 632 C C . LEU A 1 87 ? -27.780 -1.473 60.327 1.00 87.56 87 LEU A C 1
ATOM 634 O O . LEU A 1 87 ? -27.274 -0.726 59.493 1.00 87.56 87 LEU A O 1
ATOM 638 N N . LEU A 1 88 ? -28.153 -2.722 60.017 1.00 88.31 88 LEU A N 1
ATOM 639 C CA . LEU A 1 88 ? -27.999 -3.302 58.672 1.00 88.31 88 LEU A CA 1
ATOM 640 C C . LEU A 1 88 ? -28.757 -2.518 57.597 1.00 88.31 88 LEU A C 1
ATOM 642 O O . LEU A 1 88 ? -28.198 -2.270 56.536 1.00 88.31 88 LEU A O 1
ATOM 646 N N . ASP A 1 89 ? -29.998 -2.099 57.850 1.00 89.81 89 ASP A N 1
ATOM 647 C CA . ASP A 1 89 ? -30.783 -1.317 56.886 1.00 89.81 89 ASP A CA 1
ATOM 648 C C . ASP A 1 89 ? -30.135 0.050 56.614 1.00 89.81 89 ASP A C 1
ATOM 650 O O . ASP A 1 89 ? -29.988 0.452 55.459 1.00 89.81 89 ASP A O 1
ATOM 654 N N . THR A 1 90 ? -29.653 0.743 57.652 1.00 88.06 90 THR A N 1
ATOM 655 C CA . THR A 1 90 ? -28.920 2.007 57.462 1.00 88.06 90 THR A CA 1
ATOM 656 C C . THR A 1 90 ? -27.599 1.816 56.718 1.00 88.06 90 THR A C 1
ATOM 658 O O . THR A 1 90 ? -27.276 2.619 55.842 1.00 88.06 90 THR A O 1
ATOM 661 N N . GLN A 1 91 ? -26.864 0.741 57.009 1.00 84.94 91 GLN A N 1
ATOM 662 C CA . GLN A 1 91 ? -25.600 0.426 56.346 1.00 84.94 91 GLN A CA 1
ATOM 663 C C . GLN A 1 91 ? -25.802 0.018 54.890 1.00 84.94 91 GLN A C 1
ATOM 665 O O . GLN A 1 91 ? -25.113 0.529 54.014 1.00 84.94 91 GLN A O 1
ATOM 670 N N . LEU A 1 92 ? -26.785 -0.838 54.611 1.00 87.94 92 LEU A N 1
ATOM 671 C CA . LEU A 1 92 ? -27.141 -1.238 53.256 1.00 87.94 92 LEU A CA 1
ATOM 672 C C . LEU A 1 92 ? -27.550 -0.019 52.430 1.00 87.94 92 LEU A C 1
ATOM 674 O O . LEU A 1 92 ? -27.083 0.142 51.308 1.00 87.94 92 LEU A O 1
ATOM 678 N N . ARG A 1 93 ? -28.374 0.878 52.985 1.00 88.94 93 ARG A N 1
ATOM 679 C CA . ARG A 1 93 ? -28.744 2.127 52.303 1.00 88.94 93 ARG A CA 1
ATOM 680 C C . ARG A 1 93 ? -27.531 3.004 52.031 1.00 88.94 93 ARG A C 1
ATOM 682 O O . ARG A 1 93 ? -27.424 3.542 50.934 1.00 88.94 93 ARG A O 1
ATOM 689 N N . HIS A 1 94 ? -26.625 3.148 52.995 1.00 87.81 94 HIS A N 1
ATOM 690 C CA . HIS A 1 94 ? -25.418 3.946 52.806 1.00 87.81 94 HIS A CA 1
ATOM 691 C C . HIS A 1 94 ? -24.516 3.361 51.712 1.00 87.81 94 HIS A C 1
ATOM 693 O O . HIS A 1 94 ? -24.101 4.095 50.821 1.00 87.81 94 HIS A O 1
ATOM 699 N N . GLU A 1 95 ? -24.289 2.048 51.730 1.00 86.44 95 GLU A N 1
ATOM 700 C CA . GLU A 1 95 ? -23.437 1.355 50.760 1.00 86.44 95 GLU A CA 1
ATOM 701 C C . GLU A 1 95 ? -24.043 1.342 49.351 1.00 86.44 95 GLU A C 1
ATOM 703 O O . GLU A 1 95 ? -23.348 1.528 48.352 1.00 86.44 95 GLU A O 1
ATOM 708 N N . VAL A 1 96 ? -25.362 1.164 49.251 1.00 88.81 96 VAL A N 1
ATOM 709 C CA . VAL A 1 96 ? -26.073 1.241 47.971 1.00 88.81 96 VAL A CA 1
ATOM 710 C C . VAL A 1 96 ? -25.970 2.651 47.396 1.00 88.81 96 VAL A C 1
ATOM 712 O O . VAL A 1 96 ? -25.678 2.802 46.211 1.00 88.81 96 VAL A O 1
ATOM 715 N N . LEU A 1 97 ? -26.170 3.688 48.213 1.00 87.50 97 LEU A N 1
ATOM 716 C CA . LEU A 1 97 ? -26.093 5.074 47.751 1.00 87.50 97 LEU A CA 1
ATOM 717 C C . LEU A 1 97 ? -24.659 5.497 47.406 1.00 87.50 97 LEU A C 1
ATOM 719 O O . LEU A 1 97 ? -24.470 6.193 46.409 1.00 87.50 97 LEU A O 1
ATOM 723 N N . SER A 1 98 ? -23.660 5.059 48.178 1.00 85.75 98 SER A N 1
ATOM 724 C CA . SER A 1 98 ? -22.252 5.392 47.940 1.00 85.75 98 SER A CA 1
ATOM 725 C C . SER A 1 98 ? -21.742 4.770 46.637 1.00 85.75 98 SER A C 1
ATOM 727 O O . SER A 1 98 ? -21.172 5.469 45.797 1.00 85.75 98 SER A O 1
ATOM 729 N N . ARG A 1 99 ? -22.021 3.480 46.407 1.00 89.69 99 ARG A N 1
ATOM 730 C CA . ARG A 1 99 ? -21.573 2.768 45.201 1.00 89.69 99 ARG A CA 1
ATOM 731 C C . ARG A 1 99 ? -22.365 3.121 43.950 1.00 89.69 99 ARG A C 1
ATOM 733 O O . ARG A 1 99 ? -21.841 2.974 42.848 1.00 89.69 99 ARG A O 1
ATOM 740 N N . HIS A 1 100 ? -23.608 3.590 44.076 1.00 93.12 100 HIS A N 1
ATOM 741 C CA . HIS A 1 100 ? -24.443 3.892 42.911 1.00 93.12 100 HIS A CA 1
ATOM 742 C C . HIS A 1 100 ? -23.817 4.954 41.998 1.00 93.12 100 HIS A C 1
ATOM 744 O O . HIS A 1 100 ? -23.785 4.783 40.779 1.00 93.12 100 HIS A O 1
ATOM 750 N N . GLN A 1 101 ? -23.276 6.027 42.579 1.00 89.88 101 GLN A N 1
ATOM 751 C CA . GLN A 1 101 ? -22.638 7.090 41.806 1.00 89.88 101 GLN A CA 1
ATOM 752 C C . GLN A 1 101 ? -21.391 6.583 41.069 1.00 89.88 101 GLN A C 1
ATOM 754 O O . GLN A 1 101 ? -21.171 6.940 39.910 1.00 89.88 101 GLN A O 1
ATOM 759 N N . GLU A 1 102 ? -20.605 5.718 41.711 1.00 91.31 102 GLU A N 1
ATOM 760 C CA . GLU A 1 102 ? -19.424 5.117 41.098 1.00 91.31 102 GLU A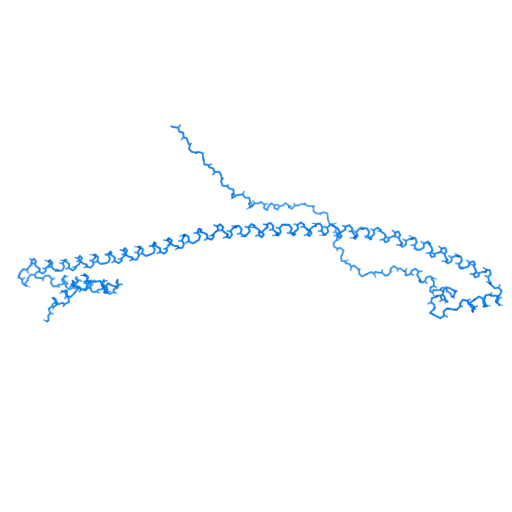 CA 1
ATOM 761 C C . GLU A 1 102 ? -19.802 4.185 39.939 1.00 91.31 102 GLU A C 1
ATOM 763 O O . GLU A 1 102 ? -19.256 4.319 38.846 1.00 91.31 102 GLU A O 1
ATOM 768 N N . LEU A 1 103 ? -20.793 3.307 40.127 1.00 92.50 103 LEU A N 1
ATOM 769 C CA . LEU A 1 103 ? -21.309 2.428 39.072 1.00 92.50 103 LEU A CA 1
ATOM 770 C C . LEU A 1 103 ? -21.848 3.214 37.871 1.00 92.50 103 LEU A C 1
ATOM 772 O O . LEU A 1 103 ? -21.572 2.852 36.727 1.00 92.50 103 LEU A O 1
ATOM 776 N N . LEU A 1 104 ? -22.577 4.310 38.103 1.00 94.81 104 LEU A N 1
ATOM 777 C CA . LEU A 1 104 ? -23.054 5.173 37.019 1.00 94.81 104 LEU A CA 1
ATOM 778 C C . LEU A 1 104 ? -21.906 5.872 36.288 1.00 94.81 104 LEU A C 1
ATOM 780 O O . LEU A 1 104 ? -21.929 5.967 35.058 1.00 94.81 104 LEU A O 1
ATOM 784 N N . HIS A 1 105 ? -20.890 6.337 37.017 1.00 95.38 105 HIS A N 1
ATOM 785 C CA . HIS A 1 105 ? -19.703 6.928 36.409 1.00 95.38 105 HIS A CA 1
ATOM 786 C C . HIS A 1 105 ? -18.936 5.899 35.566 1.00 95.38 105 HIS A C 1
ATOM 788 O O . HIS A 1 105 ? -18.575 6.183 34.422 1.00 95.38 105 HIS A O 1
ATOM 794 N N . GLN A 1 106 ? -18.744 4.685 36.088 1.00 95.19 106 GLN A N 1
ATOM 795 C CA . GLN A 1 106 ? -18.116 3.582 35.361 1.00 95.19 106 GLN A CA 1
ATOM 796 C C . GLN A 1 106 ? -18.911 3.226 34.098 1.00 95.19 106 GLN A C 1
ATOM 798 O O . GLN A 1 106 ? -18.329 3.153 33.018 1.00 95.19 106 GLN A O 1
ATOM 803 N N . LEU A 1 107 ? -20.238 3.097 34.188 1.00 96.62 107 LEU A N 1
ATOM 804 C CA . LEU A 1 107 ? -21.098 2.821 33.034 1.00 96.62 107 LEU A CA 1
ATOM 805 C C . LEU A 1 107 ? -21.022 3.930 31.971 1.00 96.62 107 LEU A C 1
ATOM 807 O O . LEU A 1 107 ? -20.938 3.644 30.776 1.00 96.62 107 LEU A O 1
ATOM 811 N N . SER A 1 108 ? -21.017 5.197 32.394 1.00 96.62 108 SER A N 1
ATOM 812 C CA . SER A 1 108 ? -20.858 6.349 31.498 1.00 96.62 108 SER A CA 1
ATOM 813 C C . SER A 1 108 ? -19.498 6.337 30.790 1.00 96.62 108 SER A C 1
ATOM 815 O O . SER A 1 108 ? -19.426 6.523 29.574 1.00 96.62 108 SER A O 1
ATOM 817 N N . SER A 1 109 ? -18.425 6.040 31.529 1.00 96.88 109 SER A N 1
ATOM 818 C CA . SER A 1 109 ? -17.070 5.906 30.987 1.00 96.88 109 SER A CA 1
ATOM 819 C C . SER A 1 109 ? -16.976 4.779 29.955 1.00 96.88 109 SER A C 1
ATOM 821 O O . SER A 1 109 ? -16.468 4.994 28.853 1.00 96.88 109 SER A O 1
ATOM 823 N N . VAL A 1 110 ? -17.552 3.606 30.248 1.00 97.56 110 VAL A N 1
ATOM 824 C CA . VAL A 1 110 ? -17.614 2.489 29.290 1.00 97.56 110 VAL A CA 1
ATOM 825 C C . VAL A 1 110 ? -18.363 2.904 28.025 1.00 97.56 110 VAL A C 1
ATOM 827 O O . VAL A 1 110 ? -17.870 2.682 26.921 1.00 97.56 110 VAL A O 1
ATOM 830 N N . LYS A 1 111 ? -19.499 3.595 28.153 1.00 97.56 111 LYS A N 1
ATOM 831 C CA . LYS A 1 111 ? -20.255 4.091 26.995 1.00 97.56 111 LYS A CA 1
ATOM 832 C C . LYS A 1 111 ? -19.462 5.099 26.152 1.00 97.56 111 LYS A C 1
ATOM 834 O O . LYS A 1 111 ? -19.540 5.072 24.922 1.00 97.56 111 LYS A O 1
ATOM 839 N N . ALA A 1 112 ? -18.689 5.980 26.786 1.00 97.06 112 ALA A N 1
ATOM 840 C CA . ALA A 1 112 ? -17.807 6.915 26.086 1.00 97.06 112 ALA A CA 1
ATOM 841 C C . ALA A 1 112 ? -16.635 6.197 25.384 1.00 97.06 112 ALA A C 1
ATOM 843 O O . ALA A 1 112 ? -16.223 6.581 24.285 1.00 97.06 112 ALA A O 1
ATOM 844 N N . ALA A 1 113 ? -16.117 5.123 25.984 1.00 97.62 113 ALA A N 1
ATOM 845 C CA . ALA A 1 113 ? -15.108 4.277 25.360 1.00 97.62 113 ALA A CA 1
ATOM 846 C C . ALA A 1 113 ? -15.676 3.536 24.136 1.00 97.62 113 ALA A C 1
ATOM 848 O O . ALA A 1 113 ? -15.038 3.514 23.082 1.00 97.62 113 ALA A O 1
ATOM 849 N N . GLU A 1 114 ? -16.895 2.998 24.224 1.00 97.62 114 GLU A N 1
ATOM 850 C CA . GLU A 1 114 ? -17.575 2.348 23.098 1.00 97.62 114 GLU A CA 1
ATOM 851 C C . GLU A 1 114 ? -17.830 3.310 21.931 1.00 97.62 114 GLU A C 1
ATOM 853 O O . GLU A 1 114 ? -17.575 2.964 20.773 1.00 97.62 114 GLU A O 1
ATOM 858 N N . SER A 1 115 ? -18.275 4.540 22.209 1.00 97.81 115 SER A N 1
ATOM 859 C CA . SER A 1 115 ? -18.487 5.547 21.162 1.00 97.81 115 SER A CA 1
ATOM 860 C C . SER A 1 115 ? -17.171 5.948 20.482 1.00 97.81 115 SER A C 1
ATOM 862 O O . SER A 1 115 ? -17.102 6.016 19.249 1.00 97.81 115 SER A O 1
ATOM 864 N N . SER A 1 116 ? -16.094 6.107 21.253 1.00 98.00 116 SER A N 1
ATOM 865 C CA . SER A 1 116 ? -14.746 6.363 20.730 1.00 98.00 116 SER A CA 1
ATOM 866 C C . SER A 1 116 ? -14.250 5.206 19.858 1.00 98.00 116 SER A C 1
ATOM 868 O O . SER A 1 116 ? -13.727 5.419 18.763 1.00 98.00 116 SER A O 1
ATOM 870 N N . LEU A 1 117 ? -14.484 3.965 20.290 1.00 98.19 117 LEU A N 1
ATOM 871 C CA . LEU A 1 117 ? -14.120 2.763 19.546 1.00 98.19 117 LEU A CA 1
ATOM 872 C C . LEU A 1 117 ? -14.908 2.639 18.233 1.00 98.19 117 LEU A C 1
ATOM 874 O O . LEU A 1 117 ? -14.337 2.290 17.198 1.00 98.19 117 LEU A O 1
ATOM 878 N N . SER A 1 118 ? -16.200 2.972 18.239 1.00 98.12 118 SER A N 1
ATOM 879 C CA . SER A 1 118 ? -17.023 3.009 17.023 1.00 98.12 118 SER A CA 1
ATOM 880 C C . SER A 1 118 ? -16.510 4.050 16.013 1.00 98.12 118 SER A C 1
ATOM 882 O O . SER A 1 118 ? -16.376 3.753 14.822 1.00 98.12 118 SER A O 1
ATOM 884 N N . SER A 1 119 ? -16.096 5.224 16.501 1.00 98.06 119 SER A N 1
ATOM 885 C CA . SER A 1 119 ? -15.515 6.301 15.690 1.00 98.06 119 SER A CA 1
ATOM 886 C C . SER A 1 119 ? -14.156 5.907 15.104 1.00 98.06 119 SER A C 1
ATOM 888 O O . SER A 1 119 ? -13.870 6.183 13.934 1.00 98.06 119 SER A O 1
ATOM 890 N N . LEU A 1 120 ? -13.333 5.196 15.884 1.00 98.38 120 LEU A N 1
ATOM 891 C CA . LEU A 1 120 ? -12.067 4.630 15.416 1.00 98.38 120 LEU A CA 1
ATOM 892 C C . LEU A 1 120 ? -12.289 3.587 14.321 1.00 98.38 120 LEU A C 1
ATOM 894 O O . LEU A 1 120 ? -11.625 3.646 13.290 1.00 98.38 120 LEU A O 1
ATOM 898 N N . ARG A 1 121 ? -13.252 2.671 14.489 1.00 98.12 121 ARG A N 1
ATOM 899 C CA . ARG A 1 121 ? -13.596 1.685 13.450 1.00 98.12 121 ARG A CA 1
ATOM 900 C C . ARG A 1 121 ? -14.023 2.359 12.146 1.00 98.12 121 ARG A C 1
ATOM 902 O O . ARG A 1 121 ? -13.547 1.963 11.083 1.00 98.12 121 ARG A O 1
ATOM 909 N N . SER A 1 122 ? -14.852 3.401 12.224 1.00 98.19 122 SER A N 1
ATOM 910 C CA . SER A 1 122 ? -15.244 4.189 11.048 1.00 98.19 122 SER A CA 1
ATOM 911 C C . SER A 1 122 ? -14.036 4.860 10.390 1.00 98.19 122 SER A C 1
ATOM 913 O O . SER A 1 122 ? -13.863 4.772 9.178 1.00 98.19 122 SER A O 1
ATOM 915 N N . SER A 1 123 ? -13.163 5.486 11.182 1.00 98.06 123 SER A N 1
ATOM 916 C CA . SER A 1 123 ? -11.947 6.141 10.681 1.00 98.06 123 SER A CA 1
ATOM 917 C C . SER A 1 123 ? -10.996 5.156 9.998 1.00 98.06 123 SER A C 1
ATOM 919 O O . SER A 1 123 ? -10.463 5.449 8.929 1.00 98.06 123 SER A O 1
ATOM 921 N N . ILE A 1 124 ? -10.821 3.963 10.575 1.00 98.44 124 ILE A N 1
ATOM 922 C CA . ILE A 1 124 ? -10.014 2.885 9.993 1.00 98.44 124 ILE A CA 1
ATOM 923 C C . ILE A 1 124 ? -10.622 2.413 8.672 1.00 98.44 124 ILE A C 1
ATOM 925 O O . ILE A 1 124 ? -9.890 2.245 7.701 1.00 98.44 124 ILE A O 1
ATOM 929 N N . SER A 1 125 ? -11.943 2.231 8.606 1.00 98.19 125 SER A N 1
ATOM 930 C CA . SER A 1 125 ? -12.627 1.838 7.370 1.00 98.19 125 SER A CA 1
ATOM 931 C C . SER A 1 125 ? -12.424 2.875 6.258 1.00 98.19 125 SER A C 1
ATOM 933 O O . SER A 1 125 ? -12.022 2.522 5.147 1.00 98.19 125 SER A O 1
ATOM 935 N N . SER A 1 126 ? -12.586 4.162 6.578 1.00 98.06 12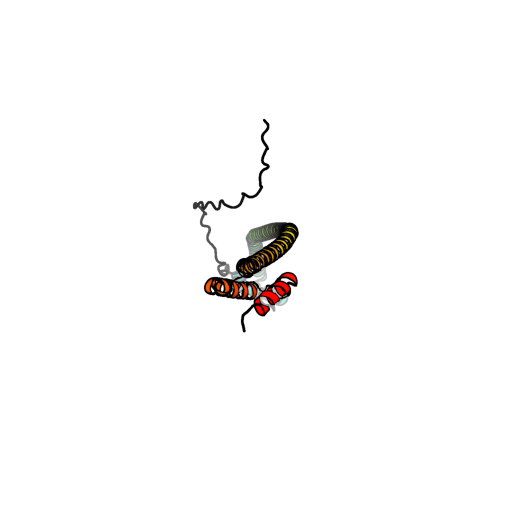6 SER A N 1
ATOM 936 C CA . SER A 1 126 ? -12.317 5.260 5.646 1.00 98.06 126 SER A CA 1
ATOM 937 C C . SER A 1 126 ? -10.857 5.282 5.192 1.00 98.06 126 SER A C 1
ATOM 939 O O . SER A 1 126 ? -10.590 5.384 3.997 1.00 98.06 126 SER A O 1
ATOM 941 N N . LEU A 1 127 ? -9.901 5.120 6.114 1.00 98.06 127 LEU A N 1
ATOM 942 C CA . LEU A 1 127 ? -8.477 5.073 5.779 1.00 98.06 127 LEU A CA 1
ATOM 943 C C . LEU A 1 127 ? -8.153 3.881 4.869 1.00 98.06 127 LEU A C 1
ATOM 945 O O . LEU A 1 127 ? -7.439 4.038 3.882 1.00 98.06 127 LEU A O 1
ATOM 949 N N . GLN A 1 128 ? -8.698 2.699 5.162 1.00 98.06 128 GLN A N 1
ATOM 950 C CA . GLN A 1 128 ? -8.533 1.514 4.320 1.00 98.06 128 GLN A CA 1
ATOM 951 C C . GLN A 1 128 ? -9.074 1.751 2.907 1.00 98.06 128 GLN A C 1
ATOM 953 O O . GLN A 1 128 ? -8.430 1.346 1.938 1.00 98.06 128 GLN A O 1
ATOM 958 N N . SER A 1 129 ? -10.219 2.426 2.779 1.00 97.88 129 SER A N 1
ATOM 959 C CA . SER A 1 129 ? -10.775 2.814 1.481 1.00 97.88 129 SER A CA 1
ATOM 960 C C . SER A 1 129 ? -9.845 3.775 0.735 1.00 97.88 129 SER A C 1
ATOM 962 O O . SER A 1 129 ? -9.482 3.509 -0.410 1.00 97.88 129 SER A O 1
ATOM 964 N N . SER A 1 130 ? -9.367 4.831 1.400 1.00 98.06 130 SER A N 1
ATOM 965 C CA . SER A 1 130 ? -8.439 5.803 0.809 1.00 98.06 130 SER A CA 1
ATOM 966 C C . SER A 1 130 ? -7.118 5.168 0.373 1.00 98.06 130 SER A C 1
ATOM 968 O O . SER A 1 130 ? -6.608 5.483 -0.697 1.00 98.06 130 SER A O 1
ATOM 970 N N . VAL A 1 131 ? -6.570 4.233 1.154 1.00 97.75 131 VAL A N 1
ATOM 971 C CA . VAL A 1 131 ? -5.342 3.508 0.788 1.00 97.75 131 VAL A CA 1
ATOM 972 C C . VAL A 1 131 ? -5.573 2.602 -0.419 1.00 97.75 131 VAL A C 1
ATOM 974 O O . VAL A 1 131 ? -4.717 2.536 -1.300 1.00 97.75 131 VAL A O 1
ATOM 977 N N . ARG A 1 132 ? -6.716 1.907 -0.492 1.00 96.56 132 ARG A N 1
ATOM 978 C CA . ARG A 1 132 ? -7.066 1.098 -1.672 1.00 96.56 132 ARG A CA 1
ATOM 979 C C . ARG A 1 132 ? -7.199 1.972 -2.917 1.00 96.56 132 ARG A C 1
ATOM 981 O O . ARG A 1 132 ? -6.624 1.616 -3.940 1.00 96.56 132 ARG A O 1
ATOM 988 N N . HIS A 1 133 ? -7.864 3.119 -2.799 1.00 96.62 133 HIS A N 1
ATOM 989 C CA . HIS A 1 133 ? -8.005 4.087 -3.885 1.00 96.62 133 HIS A CA 1
ATOM 990 C C . HIS A 1 133 ? -6.652 4.642 -4.351 1.00 96.62 133 HIS A C 1
ATOM 992 O O . HIS A 1 133 ? -6.346 4.619 -5.539 1.00 96.62 133 HIS A O 1
ATOM 998 N N . ALA A 1 134 ? -5.796 5.071 -3.421 1.00 96.69 134 ALA A N 1
ATOM 999 C CA . ALA A 1 134 ? -4.461 5.567 -3.749 1.00 96.69 134 ALA A CA 1
ATOM 1000 C C . ALA A 1 134 ? -3.601 4.490 -4.432 1.00 96.69 134 ALA A C 1
ATOM 1002 O O . ALA A 1 134 ? -2.865 4.779 -5.371 1.00 96.69 134 ALA A O 1
ATOM 1003 N N . ARG A 1 135 ? -3.713 3.226 -3.997 1.00 96.56 135 ARG A N 1
ATOM 1004 C CA . ARG A 1 135 ? -3.032 2.102 -4.656 1.00 96.56 135 ARG A CA 1
ATOM 1005 C C . ARG A 1 135 ? -3.543 1.871 -6.075 1.00 96.56 135 ARG A C 1
ATOM 1007 O O . ARG A 1 135 ? -2.719 1.638 -6.955 1.00 96.56 135 ARG A O 1
ATOM 1014 N N . SER A 1 136 ? -4.856 1.939 -6.310 1.00 94.75 136 SER A N 1
ATOM 1015 C CA . SER A 1 136 ? -5.395 1.810 -7.668 1.00 94.75 136 SER A CA 1
ATOM 1016 C C . SER A 1 136 ? -4.955 2.971 -8.555 1.00 94.75 136 SER A C 1
ATOM 1018 O O . SER A 1 136 ? -4.448 2.721 -9.645 1.00 94.75 136 SER A O 1
ATOM 1020 N N . GLU A 1 137 ? -5.029 4.210 -8.062 1.00 96.06 137 GLU A N 1
ATOM 1021 C CA . GLU A 1 137 ? -4.592 5.393 -8.812 1.00 96.06 137 GLU A CA 1
ATOM 1022 C C . GLU A 1 137 ? -3.096 5.384 -9.126 1.00 96.06 137 GLU A C 1
ATOM 1024 O O . GLU A 1 137 ? -2.700 5.901 -10.163 1.00 96.06 137 GLU A O 1
ATOM 1029 N N . LEU A 1 138 ? -2.258 4.794 -8.268 1.00 96.50 138 LEU A N 1
ATOM 1030 C CA . LEU A 1 138 ? -0.813 4.724 -8.495 1.00 96.50 138 LEU A CA 1
ATOM 1031 C C . LEU A 1 138 ? -0.394 3.551 -9.398 1.00 96.50 138 LEU A C 1
ATOM 1033 O O . LEU A 1 138 ? 0.661 3.604 -10.031 1.00 96.50 138 LEU A O 1
ATOM 1037 N N . SER A 1 139 ? -1.199 2.489 -9.476 1.00 96.25 139 SER A N 1
ATOM 1038 C CA . SER A 1 139 ? -0.835 1.271 -10.211 1.00 96.25 139 SER A CA 1
ATOM 1039 C C . SER A 1 139 ? -0.692 1.492 -11.724 1.00 96.25 139 SER A C 1
ATOM 1041 O O . SER A 1 139 ? 0.312 1.090 -12.318 1.00 96.25 139 SER A O 1
ATOM 1043 N N . ASP A 1 140 ? -1.643 2.198 -12.335 1.00 93.38 140 ASP A N 1
ATOM 1044 C CA . ASP A 1 140 ? -1.624 2.531 -13.759 1.00 93.38 140 ASP A CA 1
ATOM 1045 C C . ASP A 1 140 ? -0.463 3.456 -14.164 1.00 93.38 140 ASP A C 1
ATOM 1047 O O . ASP A 1 140 ? 0.286 3.084 -15.075 1.00 93.38 140 ASP A O 1
ATOM 1051 N N . PRO A 1 141 ? -0.229 4.617 -13.515 1.00 95.94 141 PRO A N 1
ATOM 1052 C CA . PRO A 1 141 ? 0.888 5.483 -13.874 1.00 95.94 141 PRO A CA 1
ATOM 1053 C C . PRO A 1 141 ? 2.234 4.797 -13.645 1.00 95.94 141 PRO A C 1
ATOM 1055 O O . PRO A 1 141 ? 3.132 4.961 -14.467 1.00 95.94 141 PRO A O 1
ATOM 1058 N N . HIS A 1 142 ? 2.379 3.968 -12.605 1.00 97.44 142 HIS A N 1
ATOM 1059 C CA . HIS A 1 142 ? 3.598 3.181 -12.416 1.00 97.44 142 HIS A CA 1
ATOM 1060 C C . HIS A 1 142 ? 3.853 2.234 -13.599 1.00 97.44 142 HIS A C 1
ATOM 1062 O O . HIS A 1 142 ? 4.971 2.170 -14.115 1.00 97.44 142 HIS A O 1
ATOM 1068 N N . ARG A 1 143 ? 2.817 1.533 -14.079 1.00 96.56 143 ARG A N 1
ATOM 1069 C CA . ARG A 1 143 ? 2.926 0.656 -15.255 1.00 96.56 143 ARG A CA 1
ATOM 1070 C C . ARG A 1 143 ? 3.310 1.440 -16.511 1.00 96.56 143 ARG A C 1
ATOM 1072 O O . ARG A 1 143 ? 4.180 0.994 -17.256 1.00 96.56 143 ARG A O 1
ATOM 1079 N N . VAL A 1 144 ? 2.690 2.599 -16.738 1.00 97.38 144 VAL A N 1
ATOM 1080 C CA . VAL A 1 144 ? 2.984 3.457 -17.898 1.00 97.38 144 VAL A CA 1
ATOM 1081 C C . VAL A 1 144 ? 4.420 3.974 -17.850 1.00 97.38 144 VAL A C 1
ATOM 1083 O O . VAL A 1 144 ? 5.140 3.839 -18.836 1.00 97.38 144 VAL A O 1
ATOM 1086 N N . ILE A 1 145 ? 4.864 4.504 -16.707 1.00 97.81 145 ILE A N 1
ATOM 1087 C CA . ILE A 1 145 ? 6.230 5.016 -16.531 1.00 97.81 145 ILE A CA 1
ATOM 1088 C C . ILE A 1 145 ? 7.250 3.895 -16.727 1.00 97.81 145 ILE A C 1
ATOM 1090 O O . ILE A 1 145 ? 8.240 4.092 -17.427 1.00 97.81 145 ILE A O 1
ATOM 1094 N N . SER A 1 146 ? 7.008 2.707 -16.166 1.00 98.06 146 SER A N 1
ATOM 1095 C CA . SER A 1 146 ? 7.890 1.550 -16.352 1.00 98.06 146 SER A CA 1
ATOM 1096 C C . SER A 1 146 ? 7.997 1.152 -17.828 1.00 98.06 146 SER A C 1
ATOM 1098 O O . SER A 1 146 ? 9.107 1.022 -18.347 1.00 98.06 146 SER A O 1
ATOM 1100 N N . ALA A 1 147 ? 6.869 1.043 -18.537 1.00 98.00 147 ALA A N 1
ATOM 1101 C CA . ALA A 1 147 ? 6.856 0.706 -19.959 1.00 98.00 147 ALA A CA 1
ATOM 1102 C C . ALA A 1 147 ? 7.581 1.760 -20.813 1.00 98.00 147 ALA A C 1
ATOM 1104 O O . ALA A 1 147 ? 8.419 1.413 -21.646 1.00 98.00 147 ALA A O 1
ATOM 1105 N N . GLN A 1 148 ? 7.315 3.046 -20.571 1.00 98.06 148 GLN A N 1
ATOM 1106 C CA . GLN A 1 148 ? 7.980 4.145 -21.274 1.00 98.06 148 GLN A CA 1
ATOM 1107 C C . GLN A 1 148 ? 9.476 4.212 -20.959 1.00 98.06 148 GLN A C 1
ATOM 1109 O O . GLN A 1 148 ? 10.271 4.472 -21.856 1.00 98.06 148 GLN A O 1
ATOM 1114 N N . THR A 1 149 ? 9.881 3.929 -19.720 1.00 98.19 149 THR A N 1
ATOM 1115 C CA . THR A 1 149 ? 11.298 3.881 -19.324 1.00 98.19 149 THR A CA 1
ATOM 1116 C C 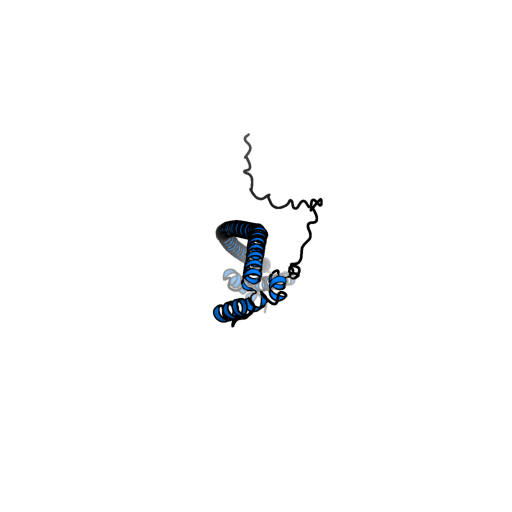. THR A 1 149 ? 12.023 2.753 -20.051 1.00 98.19 149 THR A C 1
ATOM 1118 O O . THR A 1 149 ? 13.108 2.968 -20.586 1.00 98.19 149 THR A O 1
ATOM 1121 N N . HIS A 1 150 ? 11.409 1.569 -20.149 1.00 98.19 150 HIS A N 1
ATOM 1122 C CA . HIS A 1 150 ? 11.961 0.471 -20.944 1.00 98.19 150 HIS A CA 1
ATOM 1123 C C . HIS A 1 150 ? 12.056 0.826 -22.427 1.00 98.19 150 HIS A C 1
ATOM 1125 O O . HIS A 1 150 ? 13.093 0.592 -23.046 1.00 98.19 150 HIS A O 1
ATOM 1131 N N . GLN A 1 151 ? 11.009 1.429 -22.994 1.00 98.12 151 GLN A N 1
ATOM 1132 C CA . GLN A 1 151 ? 11.028 1.878 -24.382 1.00 98.12 151 GLN A CA 1
ATOM 1133 C C . GLN A 1 151 ? 12.144 2.900 -24.616 1.00 98.12 151 GLN A C 1
ATOM 1135 O O . GLN A 1 151 ? 12.909 2.756 -25.565 1.00 98.12 151 GLN A O 1
ATOM 1140 N N . LEU A 1 152 ? 12.279 3.895 -23.739 1.00 98.38 152 LEU A N 1
ATOM 1141 C CA . LEU A 1 152 ? 13.315 4.916 -23.839 1.00 98.38 152 LEU A CA 1
ATOM 1142 C C . LEU A 1 152 ? 14.714 4.311 -23.718 1.00 98.38 152 LEU A C 1
ATOM 1144 O O . LEU A 1 152 ? 15.587 4.672 -24.499 1.00 98.38 152 LEU A O 1
ATOM 1148 N N . ASN A 1 153 ? 14.922 3.366 -22.799 1.00 98.06 153 ASN A N 1
ATOM 1149 C CA . ASN A 1 153 ? 16.190 2.656 -22.671 1.00 98.06 153 ASN A CA 1
ATOM 1150 C C . ASN A 1 153 ? 16.532 1.892 -23.957 1.00 98.06 153 ASN A C 1
ATOM 1152 O O . ASN A 1 153 ? 17.635 2.026 -24.473 1.00 98.06 153 ASN A O 1
ATOM 1156 N N . ASN A 1 154 ? 15.569 1.168 -24.533 1.00 97.31 154 ASN A N 1
ATOM 1157 C CA . ASN A 1 154 ? 15.772 0.441 -25.787 1.00 97.31 154 ASN A CA 1
ATOM 1158 C C . ASN A 1 154 ? 16.077 1.395 -26.954 1.00 97.31 154 ASN A C 1
ATOM 1160 O O . ASN A 1 154 ? 16.980 1.138 -27.751 1.00 97.31 154 ASN A O 1
ATOM 1164 N N . LEU A 1 155 ? 15.365 2.522 -27.048 1.00 97.81 155 LEU A N 1
ATOM 1165 C CA . LEU A 1 155 ? 15.641 3.553 -28.051 1.00 97.81 155 LEU A CA 1
ATOM 1166 C C . LEU A 1 155 ? 17.014 4.200 -27.845 1.00 97.81 155 LEU A C 1
ATOM 1168 O O . LEU A 1 155 ? 17.728 4.459 -28.808 1.00 97.81 155 LEU A O 1
ATOM 1172 N N . HIS A 1 156 ? 17.419 4.425 -26.599 1.00 97.25 156 HIS A N 1
ATOM 1173 C CA . HIS A 1 156 ? 18.729 4.974 -26.288 1.00 97.25 156 HIS A CA 1
ATOM 1174 C C . HIS A 1 156 ? 19.849 3.993 -26.652 1.00 97.25 156 HIS A C 1
ATOM 1176 O O . HIS A 1 156 ? 20.779 4.368 -27.363 1.00 97.25 156 HIS A O 1
ATOM 1182 N N . SER A 1 157 ? 19.732 2.723 -26.255 1.00 95.12 157 SER A N 1
ATOM 1183 C CA . SER A 1 157 ? 20.693 1.674 -26.609 1.00 95.12 157 SER A CA 1
ATOM 1184 C C . SER A 1 157 ? 20.807 1.487 -28.122 1.00 95.12 157 SER A C 1
ATOM 1186 O O . SER A 1 157 ? 21.915 1.421 -28.646 1.00 95.12 157 SER A O 1
ATOM 1188 N N . THR A 1 158 ? 19.682 1.461 -28.844 1.00 95.00 158 THR A N 1
ATOM 1189 C CA . THR A 1 158 ? 19.694 1.370 -30.315 1.00 95.00 158 THR A CA 1
ATOM 1190 C C . THR A 1 158 ? 20.294 2.617 -30.960 1.00 95.00 158 THR A C 1
ATOM 1192 O O . THR A 1 158 ? 21.086 2.491 -31.888 1.00 95.00 158 THR A O 1
ATOM 1195 N N . SER A 1 159 ? 20.003 3.817 -30.449 1.00 96.25 159 SER A N 1
ATOM 1196 C CA . SER A 1 159 ? 20.621 5.058 -30.927 1.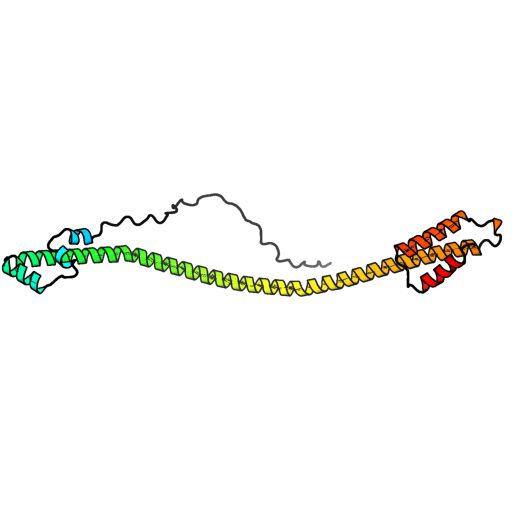00 96.25 159 SER A CA 1
ATOM 1197 C C . SER A 1 159 ? 22.139 5.059 -30.736 1.00 96.25 159 SER A C 1
ATOM 1199 O O . SER A 1 159 ? 22.860 5.456 -31.650 1.00 96.25 159 SER A O 1
ATOM 1201 N N . LEU A 1 160 ? 22.636 4.615 -29.577 1.00 94.62 160 LEU A N 1
ATOM 1202 C CA . LEU A 1 160 ? 24.075 4.494 -29.324 1.00 94.62 160 LEU A CA 1
ATOM 1203 C C . LEU A 1 160 ? 24.715 3.464 -30.256 1.00 94.62 160 LEU A C 1
ATOM 1205 O O . LEU A 1 160 ? 25.749 3.743 -30.863 1.00 94.62 160 LEU A O 1
ATOM 1209 N N . LEU A 1 161 ? 24.068 2.310 -30.436 1.00 94.06 161 LEU A N 1
ATOM 1210 C CA . LEU A 1 161 ? 24.533 1.274 -31.353 1.00 94.06 161 LEU A CA 1
ATOM 1211 C C . LEU A 1 161 ? 24.637 1.804 -32.789 1.00 94.06 161 LEU A C 1
ATOM 1213 O O . LEU A 1 161 ? 25.665 1.626 -33.441 1.00 94.06 161 LEU A O 1
ATOM 1217 N N . LEU A 1 162 ? 23.613 2.515 -33.270 1.00 94.50 162 LEU A N 1
ATOM 1218 C CA . LEU A 1 162 ? 23.612 3.142 -34.593 1.00 94.50 162 LEU A CA 1
ATOM 1219 C C . LEU A 1 162 ? 24.700 4.212 -34.724 1.00 94.50 162 LEU A C 1
ATOM 1221 O O . LEU A 1 162 ? 25.375 4.281 -35.751 1.00 94.50 162 LEU A O 1
ATOM 1225 N N . GLN A 1 163 ? 24.904 5.035 -33.694 1.00 94.62 163 GLN A N 1
ATOM 1226 C CA . GLN A 1 163 ? 25.938 6.067 -33.701 1.00 94.62 163 GLN A CA 1
ATOM 1227 C C . GLN A 1 163 ? 27.344 5.458 -33.767 1.00 94.62 163 GLN A C 1
ATOM 1229 O O . GLN A 1 163 ? 28.176 5.932 -34.545 1.00 94.62 163 GLN A O 1
ATOM 1234 N N . ASN A 1 164 ? 27.591 4.389 -33.008 1.00 93.69 164 ASN A N 1
ATOM 1235 C CA . ASN A 1 164 ? 28.858 3.660 -33.024 1.00 93.69 164 ASN A CA 1
ATOM 1236 C C . ASN A 1 164 ? 29.072 2.948 -34.364 1.00 93.69 164 ASN A C 1
ATOM 1238 O O . ASN A 1 164 ? 30.136 3.089 -34.959 1.00 93.69 164 ASN A O 1
ATOM 1242 N N . THR A 1 165 ? 28.037 2.302 -34.905 1.00 94.19 165 THR A N 1
ATOM 1243 C CA . THR A 1 165 ? 28.041 1.704 -36.252 1.00 94.19 165 THR A CA 1
ATOM 1244 C C . THR A 1 165 ? 28.426 2.742 -37.310 1.00 94.19 165 THR A C 1
ATOM 1246 O O . THR A 1 165 ? 29.360 2.541 -38.085 1.00 94.19 165 THR A O 1
ATOM 1249 N N . LEU A 1 166 ? 27.757 3.899 -37.316 1.00 94.12 166 LEU A N 1
ATOM 1250 C CA . LEU A 1 166 ? 28.025 4.980 -38.262 1.00 94.12 166 LEU A CA 1
ATOM 1251 C C . LEU A 1 166 ? 29.435 5.552 -38.101 1.00 94.12 166 LEU A C 1
ATOM 1253 O O . LEU A 1 166 ? 30.094 5.861 -39.096 1.00 94.12 166 LEU A O 1
ATOM 1257 N N . ARG A 1 167 ? 29.907 5.714 -36.859 1.00 94.25 167 ARG A N 1
ATOM 1258 C CA . ARG A 1 167 ? 31.276 6.155 -36.582 1.00 94.25 167 ARG A CA 1
ATOM 1259 C C . ARG A 1 167 ? 32.273 5.164 -37.179 1.00 94.25 167 ARG A C 1
ATOM 1261 O O . ARG A 1 167 ? 33.116 5.593 -37.961 1.00 94.25 167 ARG A O 1
ATOM 1268 N N . THR A 1 168 ? 32.135 3.876 -36.883 1.00 93.38 168 THR A N 1
ATOM 1269 C CA . THR A 1 168 ? 33.007 2.815 -37.400 1.00 93.38 168 THR A CA 1
ATOM 1270 C C . THR A 1 168 ? 33.020 2.806 -38.927 1.00 93.38 168 THR A C 1
ATOM 1272 O O . THR A 1 168 ? 34.090 2.920 -39.518 1.00 93.38 168 THR A O 1
ATOM 1275 N N . LEU A 1 169 ? 31.855 2.823 -39.585 1.00 92.81 169 LEU A N 1
ATOM 1276 C CA . LEU A 1 169 ? 31.766 2.876 -41.052 1.00 92.81 169 LEU A CA 1
ATOM 1277 C C . LEU A 1 169 ? 32.458 4.112 -41.647 1.00 92.81 169 LEU A C 1
ATOM 1279 O O . LEU A 1 169 ? 33.155 4.013 -42.656 1.00 92.81 169 LEU A O 1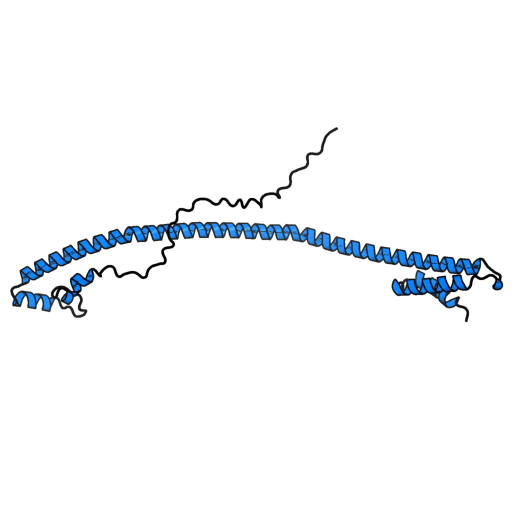
ATOM 1283 N N . ARG A 1 170 ? 32.329 5.285 -41.014 1.00 94.19 170 ARG A N 1
ATOM 1284 C CA . ARG A 1 170 ? 33.040 6.496 -41.459 1.00 94.19 170 ARG A CA 1
ATOM 1285 C C . ARG A 1 170 ? 34.553 6.357 -41.332 1.00 94.19 170 ARG A C 1
ATOM 1287 O O . ARG A 1 170 ? 35.264 6.886 -42.182 1.00 94.19 170 ARG A O 1
ATOM 1294 N N . LEU A 1 171 ? 35.057 5.705 -40.284 1.00 92.44 171 LEU A N 1
ATOM 1295 C CA . LEU A 1 171 ? 36.493 5.455 -40.140 1.00 92.44 171 LEU A CA 1
ATOM 1296 C C . LEU A 1 171 ? 36.992 4.467 -41.197 1.00 92.44 171 LEU A C 1
ATOM 1298 O O . LEU A 1 171 ? 38.025 4.729 -41.810 1.00 92.44 171 LEU A O 1
ATOM 1302 N N . ILE A 1 172 ? 36.236 3.399 -41.466 1.00 91.00 172 ILE A N 1
ATOM 1303 C CA . ILE A 1 172 ? 36.556 2.435 -42.529 1.00 91.00 172 ILE A CA 1
ATOM 1304 C C . ILE A 1 172 ? 36.605 3.143 -43.886 1.00 91.00 172 ILE A C 1
ATOM 1306 O O . ILE A 1 172 ? 37.585 3.022 -44.617 1.00 91.00 172 ILE A O 1
ATOM 1310 N N . HIS A 1 173 ? 35.607 3.974 -44.191 1.00 91.69 173 HIS A N 1
ATOM 1311 C CA . HIS A 1 173 ? 35.585 4.745 -45.431 1.00 91.69 173 HIS A CA 1
ATOM 1312 C C . HIS A 1 173 ? 36.763 5.728 -45.535 1.00 91.69 173 HIS A C 1
ATOM 1314 O O . HIS A 1 173 ? 37.362 5.866 -46.598 1.00 91.69 173 HIS A O 1
ATOM 1320 N N . LYS A 1 174 ? 37.155 6.384 -44.432 1.00 90.25 174 LYS A N 1
ATOM 1321 C CA . LYS A 1 174 ? 38.357 7.236 -44.399 1.00 90.25 174 LYS A CA 1
ATOM 1322 C C . LYS A 1 174 ? 39.632 6.443 -44.678 1.00 90.25 174 LYS A C 1
ATOM 1324 O O . LYS A 1 174 ? 40.475 6.929 -45.426 1.00 90.25 174 LYS A O 1
ATOM 1329 N N . LEU A 1 175 ? 39.770 5.253 -44.091 1.00 87.88 175 LEU A N 1
ATOM 1330 C CA . LEU A 1 175 ? 40.908 4.369 -44.337 1.00 87.88 175 LEU A CA 1
ATOM 1331 C C . LEU A 1 175 ? 40.955 3.953 -45.811 1.00 87.88 175 LEU A C 1
ATOM 1333 O O . LEU A 1 175 ? 41.994 4.083 -46.450 1.00 87.88 175 LEU A O 1
ATOM 1337 N N . ARG A 1 176 ? 39.815 3.549 -46.375 1.00 87.19 176 ARG A N 1
ATOM 1338 C CA . ARG A 1 176 ? 39.699 3.190 -47.790 1.00 87.19 176 ARG A CA 1
ATOM 1339 C C . ARG A 1 176 ? 40.047 4.344 -48.724 1.00 87.19 176 ARG A C 1
ATOM 1341 O O . ARG A 1 176 ? 40.841 4.158 -49.635 1.00 87.19 176 ARG A O 1
ATOM 1348 N N . ASN A 1 177 ? 39.552 5.550 -48.455 1.00 86.88 177 ASN A N 1
ATOM 1349 C CA . ASN A 1 177 ? 39.888 6.724 -49.260 1.00 86.88 177 ASN A CA 1
ATOM 1350 C C . ASN A 1 177 ? 41.382 7.073 -49.202 1.00 86.88 177 ASN A C 1
ATOM 1352 O O . ASN A 1 177 ? 41.915 7.558 -50.196 1.00 86.88 177 ASN A O 1
ATOM 1356 N N . LEU A 1 178 ? 42.065 6.843 -48.072 1.00 83.88 178 LEU A N 1
ATOM 1357 C CA . LEU A 1 178 ? 43.519 7.031 -47.982 1.00 83.88 178 LEU A CA 1
ATOM 1358 C C . LEU A 1 178 ? 44.282 6.035 -48.863 1.00 83.88 178 LEU A C 1
ATOM 1360 O O . LEU A 1 178 ? 45.275 6.425 -49.470 1.00 83.88 178 LEU A O 1
ATOM 1364 N N . VAL A 1 179 ? 43.800 4.794 -48.960 1.00 79.62 179 VAL A N 1
ATOM 1365 C CA . VAL A 1 179 ? 44.381 3.750 -49.820 1.00 79.62 179 VAL A CA 1
ATOM 1366 C C . VAL A 1 179 ? 44.087 4.030 -51.300 1.00 79.62 179 VAL A C 1
ATOM 1368 O O . VAL A 1 179 ? 44.995 3.982 -52.123 1.00 79.62 179 VAL A O 1
ATOM 1371 N N . ASP A 1 180 ? 42.846 4.394 -51.640 1.00 80.12 180 ASP A N 1
ATOM 1372 C CA . ASP A 1 180 ? 42.406 4.608 -53.028 1.00 80.12 180 ASP A CA 1
ATOM 1373 C C . ASP A 1 180 ? 42.925 5.935 -53.631 1.00 80.12 180 ASP A C 1
ATOM 1375 O O . ASP A 1 180 ? 43.145 6.027 -54.838 1.00 80.12 180 ASP A O 1
ATOM 1379 N N . SER A 1 181 ? 43.150 6.978 -52.818 1.00 74.25 181 SER A N 1
ATOM 1380 C CA . SER A 1 181 ? 43.595 8.301 -53.309 1.00 74.25 181 SER A CA 1
ATOM 1381 C C . SER A 1 181 ? 45.097 8.387 -53.603 1.00 74.25 181 SER A C 1
ATOM 1383 O O . SER A 1 181 ? 45.548 9.384 -54.172 1.00 74.25 181 SER A O 1
ATOM 1385 N N . GLN A 1 182 ? 45.893 7.390 -53.208 1.00 67.62 182 GLN A N 1
ATOM 1386 C CA . GLN A 1 182 ? 47.334 7.378 -53.447 1.00 67.62 182 GLN A CA 1
ATOM 1387 C C . GLN A 1 182 ? 47.770 6.087 -54.146 1.00 67.62 182 GLN A C 1
ATOM 1389 O O . GLN A 1 182 ? 48.039 5.091 -53.488 1.00 67.62 182 GLN A O 1
ATOM 1394 N N . PRO A 1 183 ? 47.889 6.087 -55.482 1.00 58.75 183 PRO A N 1
ATOM 1395 C CA . PRO A 1 183 ? 48.311 4.903 -56.234 1.00 58.75 183 PRO A CA 1
ATOM 1396 C C . PRO A 1 183 ? 49.809 4.576 -56.074 1.00 58.75 183 PRO A C 1
ATOM 1398 O O . PRO A 1 183 ? 50.213 3.440 -56.311 1.00 58.75 183 PRO A O 1
ATOM 1401 N N . ASP A 1 184 ? 50.630 5.536 -55.630 1.00 60.31 184 ASP A N 1
ATOM 1402 C CA . ASP A 1 184 ? 52.058 5.330 -55.375 1.00 60.31 184 ASP A CA 1
ATOM 1403 C C . ASP A 1 184 ? 52.284 4.919 -53.909 1.00 60.31 184 ASP A C 1
ATOM 1405 O O . ASP A 1 184 ? 52.196 5.749 -52.999 1.00 60.31 184 ASP A O 1
ATOM 1409 N N . ALA A 1 185 ? 52.641 3.652 -53.674 1.00 60.34 185 ALA A N 1
ATOM 1410 C CA . ALA A 1 185 ? 52.903 3.084 -52.342 1.00 60.34 185 ALA A CA 1
ATOM 1411 C C . ALA A 1 185 ? 53.969 3.843 -51.514 1.00 60.34 185 ALA A C 1
ATOM 1413 O O . ALA A 1 185 ? 54.051 3.676 -50.300 1.00 60.34 185 ALA A O 1
ATOM 1414 N N . SER A 1 186 ? 54.783 4.696 -52.150 1.00 60.59 186 SER A N 1
ATOM 1415 C CA . SER A 1 186 ? 55.821 5.509 -51.501 1.00 60.59 186 SER A CA 1
ATOM 1416 C C . SER A 1 186 ? 55.300 6.762 -50.790 1.00 60.59 186 SER A C 1
ATOM 1418 O O . SER A 1 186 ? 56.059 7.383 -50.048 1.00 60.59 186 SER A O 1
ATOM 1420 N N . LYS A 1 187 ? 54.034 7.150 -51.005 1.00 60.88 187 LYS A N 1
ATOM 1421 C CA . LYS A 1 187 ? 53.421 8.332 -50.372 1.00 60.88 187 LYS A CA 1
ATOM 1422 C C . LYS A 1 187 ? 52.431 7.996 -49.257 1.00 60.88 187 LYS A C 1
ATOM 1424 O O . LYS A 1 187 ? 51.964 8.918 -48.592 1.00 60.88 187 LYS A O 1
ATOM 1429 N N . TRP A 1 188 ? 52.130 6.712 -49.046 1.00 69.25 188 TRP A N 1
ATOM 1430 C CA . TRP A 1 188 ? 51.137 6.278 -48.067 1.00 69.25 188 TRP A CA 1
ATOM 1431 C C . TRP A 1 188 ? 51.535 6.721 -46.660 1.00 69.25 188 TRP A C 1
ATOM 1433 O O . TRP A 1 188 ? 52.583 6.327 -46.145 1.00 69.25 188 TRP A O 1
ATOM 1443 N N . ASP A 1 189 ? 50.661 7.486 -46.002 1.00 78.50 189 ASP A N 1
ATOM 1444 C CA . ASP A 1 189 ? 50.804 7.838 -44.589 1.00 78.50 189 ASP A CA 1
ATOM 1445 C C . ASP A 1 189 ? 50.556 6.593 -43.711 1.00 78.50 189 ASP A C 1
ATOM 1447 O O . ASP A 1 189 ? 49.504 6.446 -43.081 1.00 78.50 189 ASP A O 1
ATOM 1451 N N . LEU A 1 190 ? 51.531 5.678 -43.660 1.00 82.25 190 LEU A N 1
ATOM 1452 C CA . LEU A 1 190 ? 51.443 4.390 -42.959 1.00 82.25 190 LEU A CA 1
ATOM 1453 C C . LEU A 1 190 ? 51.075 4.558 -41.478 1.00 82.25 190 LEU A C 1
ATOM 1455 O O . LEU A 1 190 ? 50.265 3.804 -40.945 1.00 82.25 190 LEU A O 1
ATOM 1459 N N . SER A 1 191 ? 51.617 5.594 -40.833 1.00 86.12 191 SER A N 1
ATOM 1460 C CA . SER A 1 191 ? 51.305 5.938 -39.441 1.00 86.12 191 SER A CA 1
ATOM 1461 C C . SER A 1 191 ? 49.815 6.258 -39.247 1.00 86.12 191 SER A C 1
ATOM 1463 O O . SER A 1 191 ? 49.172 5.763 -38.321 1.00 86.12 191 SER A O 1
ATOM 1465 N N . LYS A 1 192 ? 49.222 7.015 -40.179 1.00 86.69 192 LYS A N 1
ATOM 1466 C CA . LYS A 1 192 ? 47.807 7.404 -40.138 1.00 86.69 192 LYS A CA 1
ATOM 1467 C C . LYS A 1 192 ? 46.883 6.228 -40.453 1.00 86.69 192 LYS A C 1
ATOM 1469 O O . LYS A 1 192 ? 45.835 6.092 -39.826 1.00 86.69 192 LYS A O 1
ATOM 1474 N N . ALA A 1 193 ? 47.275 5.366 -41.390 1.00 86.06 193 ALA A N 1
ATOM 1475 C CA . ALA A 1 193 ? 46.548 4.138 -41.702 1.00 86.06 193 ALA A CA 1
ATOM 1476 C C . ALA A 1 193 ? 46.543 3.164 -40.510 1.00 86.06 193 ALA A C 1
ATOM 1478 O O . ALA A 1 193 ? 45.483 2.665 -40.138 1.00 86.06 193 ALA A O 1
ATOM 1479 N N . ALA A 1 194 ? 47.693 2.963 -39.858 1.00 88.44 194 ALA A N 1
ATOM 1480 C CA . ALA A 1 194 ? 47.806 2.134 -38.659 1.00 88.44 194 ALA A CA 1
ATOM 1481 C C . ALA A 1 194 ? 46.972 2.688 -37.491 1.00 88.44 194 ALA A C 1
ATOM 1483 O O . ALA A 1 194 ? 46.287 1.928 -36.807 1.00 88.44 194 ALA A O 1
ATOM 1484 N N . GLN A 1 195 ? 46.963 4.013 -37.300 1.00 91.25 195 GLN A N 1
ATOM 1485 C CA . GLN A 1 195 ? 46.135 4.664 -36.284 1.00 91.25 195 GLN A CA 1
ATOM 1486 C C . GLN A 1 195 ? 44.636 4.452 -36.538 1.00 91.25 195 GLN A C 1
ATOM 1488 O O . GLN A 1 195 ? 43.907 4.086 -35.617 1.00 91.25 195 GLN A O 1
ATOM 1493 N N . LEU A 1 196 ? 44.171 4.649 -37.777 1.00 90.31 196 LEU A N 1
ATOM 1494 C CA . LEU A 1 196 ? 42.770 4.417 -38.138 1.00 90.31 196 LEU A CA 1
ATOM 1495 C C . LEU A 1 196 ? 42.387 2.945 -37.987 1.00 90.31 196 LEU A C 1
ATOM 1497 O O . LEU A 1 196 ? 41.314 2.651 -37.472 1.00 90.31 196 LEU A O 1
ATOM 1501 N N . HIS A 1 197 ? 43.265 2.028 -38.393 1.00 89.81 197 HIS A N 1
ATOM 1502 C CA . HIS A 1 197 ? 43.059 0.592 -38.230 1.00 89.81 197 HIS A CA 1
ATOM 1503 C C . HIS A 1 197 ? 42.887 0.214 -36.752 1.00 89.81 197 HIS A C 1
ATOM 1505 O O . HIS A 1 197 ? 41.929 -0.467 -36.393 1.00 89.81 197 HIS A O 1
ATOM 1511 N N . TYR A 1 198 ? 43.763 0.718 -35.881 1.00 91.31 198 TYR A N 1
ATOM 1512 C CA . TYR A 1 198 ? 43.671 0.492 -34.441 1.00 91.31 198 TYR A CA 1
ATOM 1513 C C . TYR A 1 198 ? 42.390 1.087 -33.832 1.00 91.31 198 TYR A C 1
ATOM 1515 O O . TYR A 1 198 ? 41.701 0.407 -33.073 1.00 91.31 198 TYR A O 1
ATOM 1523 N N . GLU A 1 199 ? 42.016 2.317 -34.204 1.00 92.69 199 GLU A N 1
ATOM 1524 C CA . GLU A 1 199 ? 40.785 2.960 -33.715 1.00 92.69 199 GLU A CA 1
ATOM 1525 C C . GLU A 1 199 ? 39.521 2.199 -34.158 1.00 92.69 199 GLU A C 1
ATOM 1527 O O . GLU A 1 199 ? 38.592 2.042 -33.367 1.00 92.69 199 GLU A O 1
ATOM 1532 N N . ILE A 1 200 ? 39.491 1.672 -35.389 1.00 92.62 200 ILE A N 1
ATOM 1533 C CA . ILE A 1 200 ? 38.387 0.837 -35.892 1.00 92.62 200 ILE A CA 1
ATOM 1534 C C . ILE A 1 200 ? 38.237 -0.435 -35.048 1.00 92.62 200 ILE A C 1
ATOM 1536 O O . ILE A 1 200 ? 37.122 -0.769 -34.649 1.00 92.62 200 ILE A O 1
ATOM 1540 N N . LEU A 1 201 ? 39.343 -1.127 -34.752 1.00 90.25 201 LEU A N 1
ATOM 1541 C CA . LEU A 1 201 ? 39.319 -2.367 -33.970 1.00 90.25 201 LEU A CA 1
ATOM 1542 C C . LEU A 1 201 ? 38.879 -2.137 -32.521 1.00 90.25 201 LEU A C 1
ATOM 1544 O O . LEU A 1 201 ? 38.091 -2.924 -31.993 1.00 90.25 201 LEU A O 1
ATOM 1548 N N . ILE A 1 202 ? 39.333 -1.046 -31.894 1.00 92.06 202 ILE A N 1
ATOM 1549 C CA . ILE A 1 202 ? 38.877 -0.671 -30.550 1.00 92.06 202 ILE A CA 1
ATOM 1550 C C . ILE A 1 202 ? 37.377 -0.391 -30.557 1.00 92.06 202 ILE A C 1
ATOM 1552 O O . ILE A 1 202 ? 36.646 -0.993 -29.775 1.00 92.06 202 ILE A O 1
ATOM 1556 N N . LEU A 1 203 ? 36.902 0.482 -31.453 1.00 90.38 203 LEU A N 1
ATOM 1557 C CA . LEU A 1 203 ? 35.490 0.870 -31.491 1.00 90.38 203 LEU A CA 1
ATOM 1558 C C . LEU A 1 203 ? 34.573 -0.322 -31.770 1.00 90.38 203 LEU A C 1
ATOM 1560 O O . LEU A 1 203 ? 33.493 -0.404 -31.187 1.00 90.38 203 LEU A O 1
ATOM 1564 N N . TYR A 1 204 ? 35.006 -1.255 -32.618 1.00 89.81 204 TYR A N 1
ATOM 1565 C CA . TYR A 1 204 ? 34.280 -2.491 -32.888 1.00 89.81 204 TYR A CA 1
ATOM 1566 C C . TYR A 1 204 ? 34.139 -3.374 -31.638 1.00 89.81 204 TYR A C 1
ATOM 1568 O O . TYR A 1 204 ? 33.041 -3.857 -31.351 1.00 89.81 204 TYR A O 1
ATOM 1576 N N . ASN A 1 205 ? 35.222 -3.544 -30.872 1.00 89.50 205 ASN A N 1
ATOM 1577 C CA . ASN A 1 205 ? 35.240 -4.400 -29.686 1.00 89.50 205 ASN A CA 1
ATOM 1578 C C . ASN A 1 205 ? 34.535 -3.760 -28.476 1.00 89.50 205 ASN A C 1
ATOM 1580 O O . ASN A 1 205 ? 33.733 -4.418 -27.820 1.00 89.50 205 ASN A O 1
ATOM 1584 N N . GLU A 1 206 ? 34.789 -2.478 -28.201 1.00 90.56 206 GLU A N 1
ATOM 1585 C CA . GLU A 1 206 ? 34.193 -1.753 -27.067 1.00 90.56 206 GLU A CA 1
ATOM 1586 C C . GLU A 1 206 ? 32.694 -1.501 -27.250 1.00 90.56 206 GLU A C 1
ATOM 1588 O O . GLU A 1 206 ? 31.937 -1.510 -26.282 1.00 90.56 206 GLU A O 1
ATOM 1593 N N . SER A 1 207 ? 32.248 -1.298 -28.492 1.00 88.50 207 SER A N 1
ATOM 1594 C CA . SER A 1 207 ? 30.833 -1.053 -28.795 1.00 88.50 207 SER A CA 1
ATOM 1595 C C . SER A 1 207 ? 30.051 -2.331 -29.114 1.00 88.50 207 SER A C 1
ATOM 1597 O O . SER A 1 207 ? 28.897 -2.227 -29.525 1.00 88.50 207 SER A O 1
ATOM 1599 N N . HIS A 1 208 ? 30.670 -3.512 -28.957 1.00 83.94 208 HIS A N 1
ATOM 1600 C CA . HIS A 1 208 ? 30.097 -4.825 -29.276 1.00 83.94 208 HIS A CA 1
ATOM 1601 C C . HIS A 1 208 ? 29.350 -4.851 -30.623 1.00 83.94 208 HIS A C 1
ATOM 1603 O O . HIS A 1 208 ? 28.229 -5.342 -30.710 1.00 83.94 208 HIS A O 1
ATOM 1609 N N . LEU A 1 209 ? 29.967 -4.320 -31.687 1.00 87.56 209 LEU A N 1
ATOM 1610 C CA . LEU A 1 209 ? 29.335 -4.221 -33.016 1.00 87.56 209 LEU A CA 1
ATOM 1611 C C . LEU A 1 209 ? 29.278 -5.560 -33.776 1.00 87.56 209 LEU A C 1
ATOM 1613 O O . LEU A 1 209 ? 28.829 -5.594 -34.919 1.00 87.56 209 LEU A O 1
ATOM 1617 N N . SER A 1 210 ? 29.735 -6.641 -33.144 1.00 84.19 210 SER A N 1
ATOM 1618 C CA . SER A 1 210 ? 29.751 -7.995 -33.697 1.00 84.19 210 SER A CA 1
ATOM 1619 C C . SER A 1 210 ? 28.340 -8.501 -33.991 1.00 84.19 210 SER A C 1
ATOM 1621 O O . SER A 1 210 ? 27.456 -8.405 -33.137 1.00 84.19 210 SER A O 1
ATOM 1623 N N . GLY A 1 211 ? 28.136 -9.074 -35.179 1.00 84.06 211 GLY A N 1
ATOM 1624 C CA . GLY A 1 211 ? 26.838 -9.578 -35.630 1.00 84.06 211 GLY A CA 1
ATOM 1625 C C . GLY A 1 211 ? 25.998 -8.548 -36.388 1.00 84.06 211 GLY A C 1
ATOM 1626 O O . GLY A 1 211 ? 24.849 -8.833 -36.723 1.00 84.06 211 GLY A O 1
ATOM 1627 N N . ILE A 1 212 ? 26.542 -7.358 -36.666 1.00 89.25 212 ILE A N 1
ATOM 1628 C CA . ILE A 1 212 ? 25.946 -6.406 -37.606 1.00 89.25 212 ILE A CA 1
ATOM 1629 C C . ILE A 1 212 ? 26.552 -6.676 -38.984 1.00 89.25 212 ILE A C 1
ATOM 1631 O O . ILE A 1 212 ? 27.661 -6.227 -39.268 1.00 89.25 212 ILE A O 1
ATOM 1635 N N . ASP A 1 213 ? 25.794 -7.334 -39.867 1.00 88.38 213 ASP A N 1
ATOM 1636 C CA . ASP A 1 213 ? 26.259 -7.793 -41.190 1.00 88.38 213 ASP A CA 1
ATOM 1637 C C . ASP A 1 213 ? 27.013 -6.721 -41.996 1.00 88.38 213 ASP A C 1
ATOM 1639 O O . ASP A 1 213 ? 28.030 -6.996 -42.632 1.00 88.38 213 ASP A O 1
ATOM 1643 N N . VAL A 1 214 ? 26.528 -5.475 -41.956 1.00 87.25 214 VAL A N 1
ATOM 1644 C CA . VAL A 1 214 ? 27.129 -4.344 -42.681 1.00 87.25 214 VAL A CA 1
ATOM 1645 C C . VAL A 1 214 ? 28.501 -3.973 -42.112 1.00 87.25 214 VAL A C 1
ATOM 1647 O O . VAL A 1 214 ? 29.416 -3.665 -42.870 1.00 87.25 214 VAL A O 1
ATOM 1650 N N . VAL A 1 215 ? 28.665 -3.997 -40.787 1.00 89.75 215 VAL A N 1
ATOM 1651 C CA . VAL A 1 215 ? 29.950 -3.690 -40.141 1.00 89.75 215 VAL A CA 1
ATOM 1652 C C . VAL A 1 215 ? 30.914 -4.850 -40.328 1.00 89.75 215 VAL A C 1
ATOM 1654 O O . VAL A 1 215 ? 32.071 -4.614 -40.655 1.00 89.75 215 VAL A O 1
ATOM 1657 N N . ASP A 1 216 ? 30.439 -6.085 -40.193 1.00 88.50 216 ASP A N 1
ATOM 1658 C CA . ASP A 1 216 ? 31.258 -7.290 -40.323 1.00 88.50 216 ASP A CA 1
ATOM 1659 C C . ASP A 1 216 ? 31.802 -7.454 -41.754 1.00 88.50 216 ASP A C 1
ATOM 1661 O O . ASP A 1 216 ? 32.970 -7.809 -41.948 1.00 88.50 216 ASP A O 1
ATOM 1665 N N . ALA A 1 217 ? 30.995 -7.124 -42.771 1.00 88.31 217 ALA A N 1
ATOM 1666 C CA . ALA A 1 217 ? 31.420 -7.115 -44.171 1.00 88.31 217 ALA A CA 1
ATOM 1667 C C . ALA A 1 217 ? 32.534 -6.086 -44.440 1.00 88.31 217 ALA A C 1
ATOM 1669 O O . ALA A 1 217 ? 33.541 -6.410 -45.073 1.00 88.31 217 ALA A O 1
ATOM 1670 N N . GLU A 1 218 ? 32.381 -4.865 -43.927 1.00 87.25 218 GLU A N 1
ATOM 1671 C CA . GLU A 1 218 ? 33.365 -3.789 -44.080 1.00 87.25 218 GLU A CA 1
ATOM 1672 C C . GLU A 1 218 ? 34.627 -4.046 -43.236 1.00 87.25 218 GLU A C 1
ATOM 1674 O O . GLU A 1 218 ? 35.749 -3.784 -43.671 1.00 87.25 218 GLU A O 1
ATOM 1679 N N . LEU A 1 219 ? 34.482 -4.643 -42.050 1.00 86.81 219 LEU A N 1
ATOM 1680 C CA . LEU A 1 219 ? 35.603 -5.019 -41.191 1.00 86.81 219 LEU A CA 1
ATOM 1681 C C . LEU A 1 219 ? 36.452 -6.129 -41.821 1.00 86.81 219 LEU A C 1
ATOM 1683 O O . LEU A 1 219 ? 37.679 -6.110 -41.709 1.00 86.81 219 LEU A O 1
ATOM 1687 N N . LYS A 1 220 ? 35.831 -7.068 -42.546 1.00 86.88 220 LYS A N 1
ATOM 1688 C CA . LYS A 1 220 ? 36.555 -8.093 -43.309 1.00 86.88 220 LYS A CA 1
ATOM 1689 C C . LYS A 1 220 ? 37.489 -7.479 -44.353 1.00 86.88 220 LYS A C 1
ATOM 1691 O O . LYS A 1 220 ? 38.584 -8.003 -44.551 1.00 86.88 220 LYS A O 1
ATOM 1696 N N . TRP A 1 221 ? 37.094 -6.371 -44.985 1.00 85.88 221 TRP A N 1
ATOM 1697 C CA . TRP A 1 221 ? 37.985 -5.617 -45.868 1.00 85.88 221 TRP A CA 1
ATOM 1698 C C . TRP A 1 221 ? 39.168 -5.031 -45.090 1.00 85.88 221 TRP A C 1
ATOM 1700 O O . TRP A 1 221 ? 40.302 -5.244 -45.497 1.00 85.88 221 TRP A O 1
ATOM 1710 N N . VAL A 1 222 ? 38.931 -4.397 -43.936 1.00 82.12 222 VAL A N 1
ATOM 1711 C CA . VAL A 1 222 ? 39.988 -3.790 -43.097 1.00 82.12 222 VAL A CA 1
ATOM 1712 C C . VAL A 1 222 ? 41.012 -4.815 -42.595 1.00 82.12 222 VAL A C 1
ATOM 1714 O O . VAL A 1 222 ? 42.208 -4.528 -42.547 1.00 82.12 222 VAL A O 1
ATOM 1717 N N . ILE A 1 223 ? 40.555 -6.010 -42.212 1.00 80.69 223 ILE A N 1
ATOM 1718 C CA . ILE A 1 223 ? 41.421 -7.111 -41.762 1.00 80.69 223 ILE A CA 1
ATOM 1719 C C . ILE A 1 223 ? 42.141 -7.750 -42.959 1.00 80.69 223 ILE A C 1
ATOM 1721 O O . ILE A 1 223 ? 43.317 -8.091 -42.863 1.00 80.69 223 ILE A O 1
ATOM 1725 N N . GLY A 1 224 ? 41.459 -7.886 -44.100 1.00 70.94 224 GLY A N 1
ATOM 1726 C CA . GLY A 1 224 ? 42.034 -8.414 -45.339 1.00 70.94 224 GLY A CA 1
ATOM 1727 C C . GLY A 1 224 ? 43.010 -7.461 -46.041 1.00 70.94 224 GLY A C 1
ATOM 1728 O O . GLY A 1 224 ? 43.858 -7.926 -46.797 1.00 70.94 224 GLY A O 1
ATOM 1729 N N . SER A 1 225 ? 42.916 -6.153 -45.788 1.00 59.84 225 SER A N 1
ATOM 1730 C CA . SER A 1 225 ? 43.813 -5.120 -46.318 1.00 59.84 225 SER A CA 1
ATOM 1731 C C . SER A 1 225 ? 45.055 -4.882 -45.453 1.00 59.84 225 SER A C 1
ATOM 1733 O O . SER A 1 225 ? 45.872 -4.030 -45.798 1.00 59.84 225 SER A O 1
ATOM 1735 N N . ALA A 1 226 ? 45.198 -5.574 -44.317 1.00 49.28 226 ALA A N 1
ATOM 1736 C CA . ALA A 1 226 ? 46.413 -5.499 -43.515 1.00 49.28 226 ALA A CA 1
ATOM 1737 C C . ALA A 1 226 ? 47.584 -6.121 -44.308 1.00 49.28 226 ALA A C 1
ATOM 1739 O O . ALA A 1 226 ? 47.464 -7.266 -44.757 1.00 49.28 226 ALA A O 1
ATOM 1740 N N . PRO A 1 227 ? 48.699 -5.396 -44.522 1.00 44.12 227 PRO A N 1
ATOM 1741 C CA . PRO A 1 227 ? 49.852 -5.949 -45.220 1.00 44.12 227 PRO A CA 1
ATOM 1742 C C . PRO A 1 227 ? 50.415 -7.129 -44.418 1.00 44.12 227 PRO A C 1
ATOM 1744 O O . PRO A 1 227 ? 50.630 -7.016 -43.210 1.00 44.12 227 PRO A O 1
ATOM 1747 N N . LYS A 1 228 ? 50.601 -8.263 -45.098 1.00 37.34 228 LYS A N 1
ATOM 1748 C CA . LYS A 1 228 ? 51.324 -9.430 -44.580 1.00 37.34 228 LYS A CA 1
ATOM 1749 C C . LYS A 1 228 ? 52.821 -9.158 -44.514 1.00 37.34 228 LYS A C 1
ATOM 1751 O O . LYS A 1 228 ? 53.320 -8.486 -45.445 1.00 37.34 228 LYS A O 1
#

Foldseek 3Di:
DDDDDDDDDPPDDDDDPPDDDDDDDDDDPPDPDPDPPPPPLCVVQCPDPLSVLVVDPPRDPVVNCVVCVVVVNVVVSVVVVVVVVVSVVVVVVVVCVVCVVVVVVVVVVVVVVVVVVVVVVVVVVVVVVVVVVVCVVVVVVVVVCVVVVVVVVVVVLVVLLVVLLVVLVVLLVVLVCLVVVDPDPVPRPVVVNVVSLVVSVCSCVVSVNPPVVVNVVSVCVSVVPPDD

Radius of gyration: 52.28 Å; chains: 1; bounding box: 93×62×137 Å

Secondary structure (DSSP, 8-state):
-----PPPP-------------------------------TTHHHHHSTTTHHHHSTT--HHHHHHHHHHTT-HHHHHHHHHHHHHHHHHHHHHHHHHHHHHHHHHHHHHHHHHHHHHHHHHHHHHHHHHHHHHHHHHHHHHHHHHHHHHHHHHHHHHHHHHHHHHHHHHHHHHHHHHHHT--STTS--HHHHHHHHHHHHHHHHHTT-TT-HHHHHHHHHHHHTS--

Organism: Sesamum radiatum (NCBI:txid300843)

pLDDT: mean 79.69, std 19.83, range [31.8, 98.44]

InterPro domains:
  IPR019465 Conserved oligomeric Golgi complex subunit 5 [PTHR13228] (28-223)
  IPR049176 Conserved oligomeric Golgi complex subunit 5, N-terminal [PF10392] (52-175)

Sequence (228 aa):
MASPAMSRSPLQRLSTFKSTAAATPTTATATPTPLSPVPSHLDTFSSDPIFSAFLSPDFNPTQFSTAALSSGSAASRIEKLQEGLRLLDTQLRHEVLSRHQELLHQLSSVKAAESSLSSLRSSISSLQSSVRHARSELSDPHRVISAQTHQLNNLHSTSLLLQNTLRTLRLIHKLRNLVDSQPDASKWDLSKAAQLHYEILILYNESHLSGIDVVDAELKWVIGSAPK